Protein AF-A0A238V212-F1 (afdb_monomer)

Sequence (186 aa):
MYLKRALTLNVMALIFALGFLNDRAEAATIAANDWWLQTDSLGGLRQSTVNDQMFYAVSQSNVWNPGDTYVAPTGYRLATTAEGLAAVGGSGLPEFTYYYQGGWSGYLWEGLARYYFRFSDSNVTLKAKHAGNHDSAPLFTTGDVNNFAGMVLIAEAATVPVPAALPLLMLALGGLGFAARRRKAA

Solvent-accessible surface area (backbone atoms only — not comparable to full-atom values): 10949 Å² total; per-residue (Å²): 143,88,88,86,85,86,85,85,84,70,66,74,68,56,61,71,66,67,76,76,72,75,82,70,77,68,63,41,79,43,51,34,84,78,42,54,31,52,86,40,80,49,50,24,49,43,72,40,87,50,31,90,50,35,33,44,34,28,32,68,51,36,63,51,62,73,59,47,46,76,43,53,50,93,63,41,39,64,25,41,55,71,56,53,59,73,45,32,71,50,95,66,92,55,51,48,58,40,38,58,37,49,82,25,64,47,46,32,50,97,90,41,53,32,42,33,25,32,28,75,46,24,72,78,70,23,39,26,46,45,18,80,35,38,44,37,47,78,72,42,80,54,85,72,42,58,31,20,27,26,40,31,30,31,58,51,80,78,80,74,75,76,62,84,56,62,67,51,54,56,51,61,67,64,65,77,79,80,83,82,87,90,88,82,90,135

pLDDT: mean 81.05, std 21.84, range [37.59, 98.69]

InterPro domains:
  IPR013424 PEP-CTERM protein-sorting domain [PF07589] (159-183)
  IPR013424 PEP-CTERM protein-sorting domain [TIGR02595] (160-184)
  IPR022472 VPLPA-CTERM sorting domain [TIGR03370] (160-184)

Mean predicted aligned error: 13.52 Å

Foldseek 3Di:
DDDPDDPPPPPVVVVVVVVPPDPPVAAEEAECVRWFQQPFQNRQWAAFPQDRQKIFTFTPDQFADLSYQYDDPPQKDFAAVVNLQVRADGDDPFDQNAQPHRVAPGQDDPRFGAFWADGRCCSPQQWTRGRRDGSNDDTDRHPDRGRHGYTMIGGHPPPPPPPPCPVVVVVVVVPPPDDDDDDDDD

Organism: NCBI:txid1608407

Structure (mmCIF, N/CA/C/O backbone):
data_AF-A0A238V212-F1
#
_entry.id   AF-A0A238V212-F1
#
loop_
_atom_site.group_PDB
_atom_site.id
_atom_site.type_symbol
_atom_site.label_atom_id
_atom_site.label_alt_id
_atom_site.label_comp_id
_atom_site.label_asym_id
_atom_site.label_entity_id
_atom_site.label_seq_id
_atom_site.pdbx_PDB_ins_code
_atom_site.Cartn_x
_atom_site.Cartn_y
_atom_site.Cartn_z
_atom_site.occupancy
_atom_site.B_iso_or_equiv
_atom_site.auth_seq_id
_atom_site.auth_comp_id
_atom_site.auth_asym_id
_atom_site.auth_atom_id
_atom_site.pdbx_PDB_model_num
ATOM 1 N N . MET A 1 1 ? -72.340 -1.851 7.924 1.00 43.50 1 MET A N 1
ATOM 2 C CA . MET A 1 1 ? -71.316 -2.844 7.534 1.00 43.50 1 MET A CA 1
ATOM 3 C C . MET A 1 1 ? -70.378 -2.195 6.522 1.00 43.50 1 MET A C 1
ATOM 5 O O . MET A 1 1 ? -70.694 -2.271 5.360 1.00 43.50 1 MET A O 1
ATOM 9 N N . TYR A 1 2 ? -69.323 -1.487 6.947 1.00 42.31 2 TYR A N 1
ATOM 10 C CA . TYR A 1 2 ? -68.135 -1.116 6.142 1.00 42.31 2 TYR A CA 1
ATOM 11 C C . TYR A 1 2 ? -67.155 -0.367 7.062 1.00 42.31 2 TYR A C 1
ATOM 13 O O . TYR A 1 2 ? -67.118 0.855 7.102 1.00 42.31 2 TYR A O 1
ATOM 21 N N . LEU A 1 3 ? -66.394 -1.109 7.870 1.00 44.94 3 LEU A N 1
ATOM 22 C CA . LEU A 1 3 ? -65.342 -0.537 8.717 1.00 44.94 3 LEU A CA 1
ATOM 23 C C . LEU A 1 3 ? -64.146 -1.492 8.794 1.00 44.94 3 LEU A C 1
ATOM 25 O O . LEU A 1 3 ? -63.856 -2.013 9.860 1.00 44.94 3 LEU A O 1
ATOM 29 N N . LYS A 1 4 ? -63.489 -1.795 7.664 1.00 44.41 4 LYS A N 1
ATOM 30 C CA . LYS A 1 4 ? -62.240 -2.593 7.646 1.00 44.41 4 LYS A CA 1
ATOM 31 C C . LYS A 1 4 ? -61.336 -2.301 6.435 1.00 44.41 4 LYS A C 1
ATOM 33 O O . LYS A 1 4 ? -60.931 -3.229 5.745 1.00 44.41 4 LYS A O 1
ATOM 38 N N . ARG A 1 5 ? -61.020 -1.036 6.128 1.00 47.34 5 ARG A N 1
ATOM 39 C CA . ARG A 1 5 ? -60.033 -0.717 5.064 1.00 47.34 5 ARG A CA 1
ATOM 40 C C . ARG A 1 5 ? -59.054 0.426 5.370 1.00 47.34 5 ARG A C 1
ATOM 42 O O . ARG A 1 5 ? -58.471 0.975 4.449 1.00 47.34 5 ARG A O 1
ATOM 49 N N . ALA A 1 6 ? -58.822 0.758 6.640 1.00 48.53 6 ALA A N 1
ATOM 50 C CA . ALA A 1 6 ? -57.925 1.863 7.011 1.00 48.53 6 ALA A CA 1
ATOM 51 C C . ALA A 1 6 ? -56.769 1.462 7.952 1.00 48.53 6 ALA A C 1
ATOM 53 O O . ALA A 1 6 ? -56.254 2.311 8.667 1.00 48.53 6 ALA A O 1
ATOM 54 N N . LEU A 1 7 ? -56.359 0.185 7.985 1.00 46.44 7 LEU A N 1
ATOM 55 C CA . LEU A 1 7 ? -55.356 -0.289 8.956 1.00 46.44 7 LEU A CA 1
ATOM 56 C C . LEU A 1 7 ? -54.258 -1.192 8.367 1.00 46.44 7 LEU A C 1
ATOM 58 O O . LEU A 1 7 ? -53.742 -2.069 9.048 1.00 46.44 7 LEU A O 1
ATOM 62 N N . THR A 1 8 ? -53.886 -0.996 7.104 1.00 43.12 8 THR A N 1
ATOM 63 C CA . THR A 1 8 ? -52.779 -1.750 6.476 1.00 43.12 8 THR A CA 1
ATOM 64 C C . THR A 1 8 ? -51.855 -0.878 5.630 1.00 43.12 8 THR A C 1
ATOM 66 O O . THR A 1 8 ? -51.102 -1.392 4.813 1.00 43.12 8 THR A O 1
ATOM 69 N N . LEU A 1 9 ? -51.871 0.443 5.836 1.00 43.78 9 LEU A N 1
ATOM 70 C CA . LEU A 1 9 ? -51.038 1.382 5.076 1.00 43.78 9 LEU A CA 1
ATOM 71 C C . LEU A 1 9 ? -50.168 2.303 5.950 1.00 43.78 9 LEU A C 1
ATOM 73 O O . LEU A 1 9 ? -49.763 3.361 5.492 1.00 43.78 9 LEU A O 1
ATOM 77 N N . ASN A 1 10 ? -49.889 1.926 7.204 1.00 45.78 10 ASN A N 1
ATOM 78 C CA . ASN A 1 10 ? -49.081 2.753 8.119 1.00 45.78 10 ASN A CA 1
ATOM 79 C C . ASN A 1 10 ? -47.958 2.013 8.865 1.00 45.78 10 ASN A C 1
ATOM 81 O O . ASN A 1 10 ? -47.250 2.627 9.652 1.00 45.78 10 ASN A O 1
ATOM 85 N N . VAL A 1 11 ? -47.740 0.718 8.608 1.00 41.28 11 VAL A N 1
ATOM 86 C CA . VAL A 1 11 ? -46.653 -0.039 9.268 1.00 41.28 11 VAL A CA 1
ATOM 87 C C . VAL A 1 11 ? -45.424 -0.206 8.361 1.00 41.28 11 VAL A C 1
ATOM 89 O O . VAL A 1 11 ? -44.307 -0.278 8.859 1.00 41.28 11 VAL A O 1
ATOM 92 N N . MET A 1 12 ? -45.578 -0.160 7.030 1.00 37.59 12 MET A N 1
ATOM 93 C CA . MET A 1 12 ? -44.431 -0.276 6.111 1.00 37.59 12 MET A CA 1
ATOM 94 C C . MET A 1 12 ? -43.596 1.004 5.960 1.00 37.59 12 MET A C 1
ATOM 96 O O . MET A 1 12 ? -42.418 0.910 5.636 1.00 37.59 12 MET A O 1
ATOM 100 N N . ALA A 1 13 ? -44.152 2.187 6.236 1.00 43.75 13 ALA A N 1
ATOM 101 C CA . ALA A 1 13 ? -43.388 3.438 6.170 1.00 43.75 13 ALA A CA 1
ATOM 102 C C . ALA A 1 13 ? -42.519 3.682 7.420 1.00 43.75 13 ALA A C 1
ATOM 104 O O . ALA A 1 13 ? -41.538 4.415 7.349 1.00 43.75 13 ALA A O 1
ATOM 105 N N . LEU A 1 14 ? -42.836 3.043 8.555 1.00 38.00 14 LEU A N 1
ATOM 106 C CA . LEU A 1 14 ? -42.086 3.227 9.802 1.00 38.00 14 LEU A CA 1
ATOM 107 C C . LEU A 1 14 ? -40.837 2.333 9.883 1.00 38.00 14 LEU A C 1
ATOM 109 O O . LEU A 1 14 ? -39.871 2.690 10.548 1.00 38.00 14 LEU A O 1
ATOM 113 N N . ILE A 1 15 ? -40.812 1.209 9.158 1.00 43.34 15 ILE A N 1
ATOM 114 C CA . ILE A 1 15 ? -39.648 0.306 9.119 1.00 43.34 15 ILE A CA 1
ATOM 115 C C . ILE A 1 15 ? -38.544 0.852 8.194 1.00 43.34 15 ILE A C 1
ATOM 117 O O . ILE A 1 15 ? -37.367 0.619 8.448 1.00 43.34 15 ILE A O 1
ATOM 121 N N . PHE A 1 16 ? -38.884 1.669 7.191 1.00 42.00 16 PHE A N 1
ATOM 122 C CA . PHE A 1 16 ? -37.887 2.328 6.333 1.00 42.00 16 PHE A CA 1
ATOM 123 C C . PHE A 1 16 ? -37.240 3.575 6.962 1.00 42.00 16 PHE A C 1
ATOM 125 O O . PHE A 1 16 ? -36.198 4.021 6.492 1.00 42.00 16 PHE A O 1
ATOM 132 N N . ALA A 1 17 ? -37.818 4.124 8.036 1.00 44.81 17 ALA A N 1
ATOM 133 C CA . ALA A 1 17 ? -37.296 5.307 8.725 1.00 44.81 17 ALA A CA 1
ATOM 134 C C . ALA A 1 17 ? -36.399 4.980 9.939 1.00 44.81 17 ALA A C 1
ATOM 136 O O . ALA A 1 17 ? -35.774 5.881 10.490 1.00 44.81 17 ALA A O 1
ATOM 137 N N . LEU A 1 18 ? -36.307 3.708 10.349 1.00 44.06 18 LEU A N 1
ATOM 138 C CA . LEU A 1 18 ? -35.507 3.269 11.505 1.00 44.06 18 LEU A CA 1
ATOM 139 C C . LEU A 1 18 ? -34.138 2.671 11.134 1.00 44.06 18 LEU A C 1
ATOM 141 O O . LEU A 1 18 ? -33.344 2.399 12.027 1.00 44.06 18 LEU A O 1
ATOM 145 N N . GLY A 1 19 ? -33.837 2.502 9.841 1.00 42.50 19 GLY A N 1
ATOM 146 C CA . GLY A 1 19 ? -32.534 2.016 9.359 1.00 42.50 19 GLY A CA 1
ATOM 147 C C . GLY A 1 19 ? -31.505 3.108 9.041 1.00 42.50 19 GLY A C 1
ATOM 148 O O . GLY A 1 19 ? -30.377 2.787 8.697 1.00 42.50 19 GLY A O 1
ATOM 149 N N . PHE A 1 20 ? -31.874 4.390 9.141 1.00 48.84 20 PHE A N 1
ATOM 150 C CA . PHE A 1 20 ? -30.998 5.530 8.817 1.00 48.84 20 PHE A CA 1
ATOM 151 C C . PHE A 1 20 ? -30.491 6.275 10.057 1.00 48.84 20 PHE A C 1
ATOM 153 O O . PHE A 1 20 ? -30.136 7.452 9.989 1.00 48.84 20 PHE A O 1
ATOM 160 N N . LEU A 1 21 ? -30.474 5.607 11.209 1.00 49.38 21 LEU A N 1
ATOM 161 C CA . LEU A 1 21 ? -29.909 6.164 12.428 1.00 49.38 21 LEU A CA 1
ATOM 162 C C . LEU A 1 21 ? -28.502 5.605 12.634 1.00 49.38 21 LEU A C 1
ATOM 164 O O . LEU A 1 21 ? -28.331 4.488 13.101 1.00 49.38 21 LEU A O 1
ATOM 168 N N . ASN A 1 22 ? -27.532 6.468 12.336 1.00 50.66 22 ASN A N 1
ATOM 169 C CA . ASN A 1 22 ? -26.149 6.430 12.803 1.00 50.66 22 ASN A CA 1
ATOM 170 C C . ASN A 1 22 ? -25.265 5.280 12.308 1.00 50.66 22 ASN A C 1
ATOM 172 O O . ASN A 1 22 ? -24.899 4.415 13.089 1.00 50.66 22 ASN A O 1
ATOM 176 N N . ASP A 1 23 ? -24.717 5.431 11.105 1.00 43.62 23 ASP A N 1
ATOM 177 C CA . ASP A 1 23 ? -23.293 5.135 10.926 1.00 43.62 23 ASP A CA 1
ATOM 178 C C . ASP A 1 23 ? -22.544 6.464 10.904 1.00 43.62 23 ASP A C 1
ATOM 180 O O . ASP A 1 23 ? -22.151 7.000 9.868 1.00 43.62 23 ASP A O 1
ATOM 184 N N . ARG A 1 24 ? -22.345 7.044 12.091 1.00 53.50 24 ARG A N 1
ATOM 185 C CA . ARG A 1 24 ? -21.079 7.749 12.267 1.00 53.50 24 ARG A CA 1
ATOM 186 C C . ARG A 1 24 ? -20.066 6.621 12.299 1.00 53.50 24 ARG A C 1
ATOM 188 O O . ARG A 1 24 ? -20.042 5.916 13.297 1.00 53.50 24 ARG A O 1
ATOM 195 N N . ALA A 1 25 ? -19.349 6.404 11.195 1.00 58.94 25 ALA A N 1
ATOM 196 C CA . ALA A 1 25 ? -18.258 5.442 11.144 1.00 58.94 25 ALA A CA 1
ATOM 197 C C . ALA A 1 25 ? -17.332 5.752 12.324 1.00 58.94 25 ALA A C 1
ATOM 199 O O . ALA A 1 25 ? -16.633 6.768 12.331 1.00 58.94 25 ALA A O 1
ATOM 200 N N . GLU A 1 26 ? -17.449 4.959 13.383 1.00 67.56 26 GLU A N 1
ATOM 201 C CA . GLU A 1 26 ? -16.582 5.081 14.535 1.00 67.56 26 GLU A CA 1
ATOM 202 C C . GLU A 1 26 ? -15.218 4.581 14.077 1.00 67.56 26 GLU A C 1
ATOM 204 O O . GLU A 1 26 ? -15.130 3.551 13.411 1.00 67.56 26 GLU A O 1
ATOM 209 N N . ALA A 1 27 ? -14.172 5.353 14.358 1.00 81.19 27 ALA A N 1
ATOM 210 C CA . ALA A 1 27 ? -12.814 4.963 14.022 1.00 81.19 27 ALA A CA 1
ATOM 211 C C . ALA A 1 27 ? -12.500 3.628 14.709 1.00 81.19 27 ALA A C 1
ATOM 213 O O . ALA A 1 27 ? -12.367 3.586 15.935 1.00 81.19 27 ALA A O 1
ATOM 214 N N . ALA A 1 28 ? -12.408 2.546 13.938 1.00 91.75 28 ALA A N 1
ATOM 215 C CA . ALA A 1 28 ? -12.141 1.222 14.473 1.00 91.75 28 ALA A CA 1
ATOM 216 C C . ALA A 1 28 ? -10.662 0.863 14.318 1.00 91.75 28 ALA A C 1
ATOM 218 O O . ALA A 1 28 ? -10.004 1.223 13.341 1.00 91.75 28 ALA A O 1
ATOM 219 N N . THR A 1 29 ? -10.133 0.107 15.278 1.00 95.94 29 THR A N 1
ATOM 220 C CA . THR A 1 29 ? -8.820 -0.529 15.136 1.00 95.94 29 THR A CA 1
ATOM 221 C C . THR A 1 29 ? -9.012 -1.909 14.514 1.00 95.94 29 THR A C 1
ATOM 223 O O . THR A 1 29 ? -9.629 -2.774 15.130 1.00 95.94 29 THR A O 1
ATOM 226 N N . ILE A 1 30 ? -8.473 -2.125 13.313 1.00 97.19 30 ILE A N 1
ATOM 227 C CA . ILE A 1 30 ? -8.626 -3.373 12.554 1.00 97.19 30 ILE A CA 1
ATOM 228 C C . ILE A 1 30 ? -7.371 -4.231 12.718 1.00 97.19 30 ILE A C 1
ATOM 230 O O . ILE A 1 30 ? -6.275 -3.815 12.329 1.00 97.19 30 ILE A O 1
ATOM 234 N N . ALA A 1 31 ? -7.511 -5.427 13.294 1.00 97.50 31 ALA A N 1
ATOM 235 C CA . ALA A 1 31 ? -6.384 -6.328 13.513 1.00 97.50 31 ALA A CA 1
ATOM 236 C C . ALA A 1 31 ? -5.815 -6.857 12.185 1.00 97.50 31 ALA A C 1
ATOM 238 O O . ALA A 1 31 ? -6.524 -6.965 11.187 1.00 97.50 31 ALA A O 1
ATOM 239 N N . ALA A 1 32 ? -4.522 -7.200 12.159 1.00 96.81 32 ALA A N 1
ATOM 240 C CA . ALA A 1 32 ? -3.828 -7.592 10.928 1.00 96.81 32 ALA A CA 1
ATOM 241 C C . ALA A 1 32 ? -4.505 -8.766 10.194 1.00 96.81 32 ALA A C 1
ATOM 243 O O . ALA A 1 32 ? -4.639 -8.741 8.974 1.00 96.81 32 ALA A O 1
ATOM 244 N N . ASN A 1 33 ? -4.978 -9.766 10.939 1.00 96.00 33 ASN A N 1
ATOM 245 C CA . ASN A 1 33 ? -5.695 -10.932 10.418 1.00 96.00 33 ASN A CA 1
ATOM 246 C C . ASN A 1 33 ? -7.082 -10.602 9.836 1.00 96.00 33 ASN A C 1
ATOM 248 O O . ASN A 1 33 ? -7.610 -11.399 9.065 1.00 96.00 33 ASN A O 1
ATOM 252 N N . ASP A 1 34 ? -7.653 -9.449 10.184 1.00 97.25 34 ASP A N 1
ATOM 253 C CA . ASP A 1 34 ? -8.996 -9.046 9.757 1.00 97.25 34 ASP A CA 1
ATOM 254 C C . ASP A 1 34 ? -8.975 -8.202 8.472 1.00 97.25 34 ASP A C 1
ATOM 256 O O . ASP A 1 34 ? -10.009 -8.038 7.829 1.00 97.25 34 ASP A O 1
ATOM 260 N N . TRP A 1 35 ? -7.814 -7.666 8.065 1.00 97.88 35 TRP A N 1
ATOM 261 C CA . TRP A 1 35 ? -7.707 -6.859 6.842 1.00 97.88 35 TRP A CA 1
ATOM 262 C C . TRP A 1 35 ? -6.689 -7.363 5.823 1.00 97.88 35 TRP A C 1
ATOM 264 O O . TRP A 1 35 ? -6.885 -7.099 4.636 1.00 97.88 35 TRP A O 1
ATOM 274 N N . TRP A 1 36 ? -5.614 -8.042 6.236 1.00 98.25 36 TRP A N 1
ATOM 275 C CA . TRP A 1 36 ? -4.547 -8.487 5.335 1.00 98.25 36 TRP A CA 1
ATOM 276 C C . TRP A 1 36 ? -4.932 -9.817 4.679 1.00 98.25 36 TRP A C 1
ATOM 278 O O . TRP A 1 36 ? -5.230 -10.798 5.361 1.00 98.25 36 TRP A O 1
ATOM 288 N N . LEU A 1 37 ? -4.971 -9.839 3.348 1.00 98.06 37 LEU A N 1
ATOM 289 C CA . LEU A 1 37 ? -5.250 -11.016 2.529 1.00 98.06 37 LEU A CA 1
ATOM 290 C C . LEU A 1 37 ? -3.929 -11.635 2.081 1.00 98.06 37 LEU A C 1
ATOM 292 O O . LEU A 1 37 ? -3.091 -10.916 1.555 1.00 98.06 37 LEU A O 1
ATOM 296 N N . GLN A 1 38 ? -3.764 -12.949 2.246 1.00 97.62 38 GLN A N 1
ATOM 297 C CA . GLN A 1 38 ? -2.504 -13.664 1.970 1.00 97.62 38 GLN A CA 1
ATOM 298 C C . GLN A 1 38 ? -2.663 -14.815 0.964 1.00 97.62 38 GLN A C 1
ATOM 300 O O . GLN A 1 38 ? -1.854 -15.736 0.926 1.00 97.62 38 GLN A O 1
ATOM 305 N N . THR A 1 39 ? -3.742 -14.815 0.182 1.00 97.81 39 THR A N 1
ATOM 306 C CA . THR A 1 39 ? -4.121 -15.952 -0.676 1.00 97.81 39 THR A CA 1
ATOM 307 C C . THR A 1 39 ? -3.432 -15.964 -2.036 1.00 97.81 39 THR A C 1
ATOM 309 O O . THR A 1 39 ? -3.540 -16.949 -2.766 1.00 97.81 39 THR A O 1
ATOM 312 N N . ASP A 1 40 ? -2.746 -14.882 -2.396 1.00 97.44 40 ASP A N 1
ATOM 313 C CA . ASP A 1 40 ? -2.078 -14.753 -3.686 1.00 97.44 40 ASP A CA 1
ATOM 314 C C . ASP A 1 40 ? -0.719 -15.468 -3.718 1.00 97.44 40 ASP A C 1
ATOM 316 O O . ASP A 1 40 ? -0.212 -15.942 -2.698 1.00 97.44 40 ASP A O 1
ATOM 320 N N . SER A 1 41 ? -0.110 -15.585 -4.901 1.00 97.81 41 SER A N 1
ATOM 321 C CA . SER A 1 41 ? 1.127 -16.365 -5.050 1.00 97.81 41 SER A CA 1
ATOM 322 C C . SER A 1 41 ? 2.355 -15.732 -4.380 1.00 97.81 41 SER A C 1
ATOM 324 O O . SER A 1 41 ? 3.412 -16.359 -4.341 1.00 97.81 41 SER A O 1
ATOM 326 N N . LEU A 1 42 ? 2.240 -14.492 -3.898 1.00 96.94 42 LEU A N 1
ATOM 327 C CA . LEU A 1 42 ? 3.257 -13.768 -3.136 1.00 96.94 42 LEU A CA 1
ATOM 328 C C . LEU A 1 42 ? 2.916 -13.730 -1.635 1.00 96.94 42 LEU A C 1
ATOM 330 O O . LEU A 1 42 ? 3.577 -13.029 -0.873 1.00 96.94 42 LEU A O 1
ATOM 334 N N . GLY A 1 43 ? 1.881 -14.455 -1.192 1.00 97.62 43 GLY A N 1
ATOM 335 C CA . GLY A 1 43 ? 1.403 -14.408 0.191 1.00 97.62 43 GLY A CA 1
ATOM 336 C C . GLY A 1 43 ? 0.767 -13.065 0.554 1.00 97.62 43 GLY A C 1
ATOM 337 O O . GLY A 1 43 ? 0.771 -12.670 1.718 1.00 97.62 43 GLY A O 1
ATOM 338 N N . GLY A 1 44 ? 0.264 -12.328 -0.440 1.00 97.50 44 GLY A N 1
ATOM 339 C CA . GLY A 1 44 ? -0.361 -11.020 -0.277 1.00 97.50 44 GLY A CA 1
ATOM 340 C C . GLY A 1 44 ? 0.584 -9.934 0.214 1.00 97.50 44 GLY A C 1
ATOM 341 O O . GLY A 1 44 ? 0.136 -8.943 0.795 1.00 97.50 44 GLY A O 1
ATOM 342 N N . LEU A 1 45 ? 1.891 -10.125 0.030 1.00 97.88 45 LEU A N 1
ATOM 343 C CA . LEU A 1 45 ? 2.925 -9.203 0.471 1.00 97.88 45 LEU A CA 1
ATOM 344 C C . LEU A 1 45 ? 4.057 -9.172 -0.548 1.00 97.88 45 LEU A C 1
ATOM 346 O O . LEU A 1 45 ? 4.855 -10.099 -0.653 1.00 97.88 45 LEU A O 1
ATOM 350 N N . ARG A 1 46 ? 4.144 -8.074 -1.295 1.00 96.69 46 ARG A N 1
ATOM 351 C CA . ARG A 1 46 ? 5.192 -7.897 -2.303 1.00 96.69 46 ARG A CA 1
ATOM 352 C C . ARG A 1 46 ? 6.209 -6.861 -1.845 1.00 96.69 46 ARG A C 1
ATOM 354 O O . ARG A 1 46 ? 5.826 -5.750 -1.492 1.00 96.69 46 ARG A O 1
ATOM 361 N N . GLN A 1 47 ? 7.493 -7.204 -1.899 1.00 95.31 47 GLN A N 1
ATOM 362 C CA . GLN A 1 47 ? 8.589 -6.263 -1.667 1.00 95.31 47 GLN A CA 1
ATOM 363 C C . GLN A 1 47 ? 8.755 -5.315 -2.858 1.00 95.31 47 GLN A C 1
ATOM 365 O O . GLN A 1 47 ? 8.704 -5.741 -4.011 1.00 95.31 47 GLN A O 1
ATOM 370 N N . SER A 1 48 ? 8.982 -4.034 -2.585 1.00 93.00 48 SER A N 1
ATOM 371 C CA . SER A 1 48 ? 9.298 -3.045 -3.610 1.00 93.00 48 SER A CA 1
ATOM 372 C C . SER A 1 48 ? 10.670 -3.309 -4.235 1.00 93.00 48 SER A C 1
ATOM 374 O O . SER A 1 48 ? 11.640 -3.585 -3.533 1.00 93.00 48 SER A O 1
ATOM 376 N N . THR A 1 49 ? 10.795 -3.142 -5.553 1.00 91.44 49 THR A N 1
ATOM 377 C CA . THR A 1 49 ? 12.087 -3.293 -6.250 1.00 91.44 49 THR A CA 1
ATOM 378 C C . THR A 1 49 ? 12.974 -2.052 -6.155 1.00 91.44 49 THR A C 1
ATOM 380 O O . THR A 1 49 ? 14.107 -2.079 -6.628 1.00 91.44 49 THR A O 1
ATOM 383 N N . VAL A 1 50 ? 12.467 -0.941 -5.606 1.00 89.75 50 VAL A N 1
ATOM 384 C CA . VAL A 1 50 ? 13.228 0.319 -5.471 1.00 89.75 50 VAL A CA 1
ATOM 385 C C . VAL A 1 50 ? 13.648 0.626 -4.036 1.00 89.75 50 VAL A C 1
ATOM 387 O O . VAL A 1 50 ? 14.541 1.444 -3.834 1.00 89.75 50 VAL A O 1
ATOM 390 N N . ASN A 1 51 ? 13.025 -0.017 -3.048 1.00 90.00 51 ASN A N 1
ATOM 391 C CA . ASN A 1 51 ? 13.351 0.137 -1.637 1.00 90.00 51 ASN A CA 1
ATOM 392 C C . ASN A 1 51 ? 13.141 -1.204 -0.926 1.00 90.00 51 ASN A C 1
ATOM 394 O O . ASN A 1 51 ? 12.016 -1.691 -0.835 1.00 90.00 51 ASN A O 1
ATOM 398 N N . ASP A 1 52 ? 14.224 -1.782 -0.415 1.00 90.75 52 ASP A N 1
ATOM 399 C CA . ASP A 1 52 ? 14.224 -3.116 0.187 1.00 90.75 52 ASP A CA 1
ATOM 400 C C . ASP A 1 52 ? 13.446 -3.200 1.510 1.00 90.75 52 ASP A C 1
ATOM 402 O O . ASP A 1 52 ? 13.037 -4.290 1.907 1.00 90.75 52 ASP A O 1
ATOM 406 N N . GLN A 1 53 ? 13.185 -2.068 2.162 1.00 92.75 53 GLN A N 1
ATOM 407 C CA . GLN A 1 53 ? 12.377 -1.998 3.374 1.00 92.75 53 GLN A CA 1
ATOM 408 C C . GLN A 1 53 ? 10.887 -1.818 3.081 1.00 92.75 53 GLN A C 1
ATOM 410 O O . GLN A 1 53 ? 10.086 -1.968 3.998 1.00 92.75 53 GLN A O 1
ATOM 415 N N . MET A 1 54 ? 10.488 -1.478 1.850 1.00 95.00 54 MET A N 1
ATOM 416 C CA . MET A 1 54 ? 9.099 -1.163 1.513 1.00 95.00 54 MET A CA 1
ATOM 417 C C . MET A 1 54 ? 8.355 -2.368 0.945 1.00 95.00 54 MET A C 1
ATOM 419 O O . MET A 1 54 ? 8.837 -3.038 0.035 1.00 95.00 54 MET A O 1
ATOM 423 N N . PHE A 1 55 ? 7.136 -2.591 1.430 1.00 97.31 55 PHE A N 1
ATOM 424 C CA . PHE A 1 55 ? 6.277 -3.689 1.002 1.00 97.31 55 PHE A CA 1
ATOM 425 C C . PHE A 1 55 ? 4.848 -3.215 0.725 1.00 97.31 55 PHE A C 1
ATOM 427 O O . PHE A 1 55 ? 4.370 -2.235 1.298 1.00 97.31 55 PHE A O 1
ATOM 434 N N . TYR A 1 56 ? 4.151 -3.945 -0.139 1.00 98.12 56 TYR A N 1
ATOM 435 C CA . TYR A 1 56 ? 2.750 -3.734 -0.486 1.00 98.12 56 TYR A CA 1
ATOM 436 C C . TYR A 1 56 ? 1.936 -4.926 0.015 1.00 98.12 56 TYR A C 1
ATOM 438 O O . TYR A 1 56 ? 2.097 -6.040 -0.490 1.00 98.12 56 TYR A O 1
ATOM 446 N N . ALA A 1 57 ? 1.100 -4.694 1.028 1.00 98.50 57 ALA A N 1
ATOM 447 C CA . ALA A 1 57 ? 0.249 -5.709 1.638 1.00 98.50 57 ALA A CA 1
ATOM 448 C C . ALA A 1 57 ? -1.176 -5.609 1.091 1.00 98.50 57 ALA A C 1
ATOM 450 O O . ALA A 1 57 ? -1.768 -4.528 1.104 1.00 98.50 57 ALA A O 1
ATOM 451 N N . VAL A 1 58 ? -1.724 -6.727 0.619 1.00 98.62 58 VAL A N 1
ATOM 452 C CA . VAL A 1 58 ? -3.029 -6.782 -0.0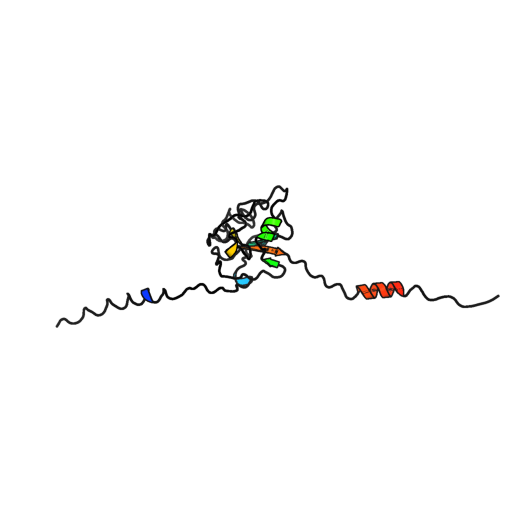53 1.00 98.62 58 VAL A CA 1
ATOM 453 C C . VAL A 1 58 ? -4.169 -6.809 0.963 1.00 98.62 58 VAL A C 1
ATOM 455 O O . VAL A 1 58 ? -4.102 -7.528 1.954 1.00 98.62 58 VAL A O 1
ATOM 458 N N . SER A 1 59 ? -5.244 -6.055 0.729 1.00 98.31 59 SER A N 1
ATOM 459 C CA . SER A 1 59 ? -6.428 -6.099 1.591 1.00 98.31 59 SER A CA 1
ATOM 460 C C . SER A 1 59 ? -7.466 -7.135 1.154 1.00 98.31 59 SER A C 1
ATOM 462 O O . SER A 1 59 ? -7.695 -7.367 -0.040 1.00 98.31 59 SER A O 1
ATOM 464 N N . GLN A 1 60 ? -8.137 -7.714 2.154 1.00 97.88 60 GLN A N 1
ATOM 465 C CA . GLN A 1 60 ? -9.328 -8.551 2.007 1.00 97.88 60 GLN A CA 1
ATOM 466 C C . GLN A 1 60 ? -10.492 -7.771 1.374 1.00 97.88 60 GLN A C 1
ATOM 468 O O . GLN A 1 60 ? -11.194 -8.308 0.521 1.00 97.88 60 GLN A O 1
ATOM 473 N N . SER A 1 61 ? -10.657 -6.494 1.731 1.00 97.00 61 SER A N 1
ATOM 474 C CA . SER A 1 61 ? -11.685 -5.602 1.180 1.00 97.00 61 SER A CA 1
ATOM 475 C C . SER A 1 61 ? -11.118 -4.741 0.051 1.00 97.00 61 SER A C 1
ATOM 477 O O . SER A 1 61 ? -9.946 -4.372 0.074 1.00 97.00 61 SER A O 1
ATOM 479 N N . ASN A 1 62 ? -11.962 -4.356 -0.911 1.00 97.75 62 ASN A N 1
ATOM 480 C CA . ASN A 1 62 ? -11.639 -3.309 -1.885 1.00 97.75 62 ASN A CA 1
ATOM 481 C C . ASN A 1 62 ? -12.254 -1.944 -1.538 1.00 97.75 62 ASN A C 1
ATOM 483 O O . ASN A 1 62 ? -12.225 -1.030 -2.364 1.00 97.75 62 ASN A O 1
ATOM 487 N N . VAL A 1 63 ? -12.782 -1.794 -0.326 1.00 97.56 63 VAL A N 1
ATOM 488 C CA . VAL A 1 63 ? -13.283 -0.530 0.215 1.00 97.56 63 VAL A CA 1
ATOM 489 C C . VAL A 1 63 ? -12.425 -0.135 1.411 1.00 97.56 63 VAL A C 1
ATOM 491 O O . VAL A 1 63 ? -12.272 -0.904 2.360 1.00 97.56 63 VAL A O 1
ATOM 494 N N . TRP A 1 64 ? -11.859 1.064 1.346 1.00 97.31 64 TRP A N 1
ATOM 495 C CA . TRP A 1 64 ? -11.059 1.677 2.396 1.00 97.31 64 TRP A CA 1
ATOM 496 C C . TRP A 1 64 ? -11.930 2.573 3.272 1.00 97.31 64 TRP A C 1
ATOM 498 O O . TRP A 1 64 ? -12.700 3.383 2.758 1.00 97.31 64 TRP A O 1
ATOM 508 N N . ASN A 1 65 ? -11.755 2.484 4.588 1.00 96.12 65 ASN A N 1
ATOM 509 C CA . ASN A 1 65 ? -12.373 3.402 5.534 1.00 96.12 65 ASN A CA 1
ATOM 510 C C . ASN A 1 65 ? -11.306 4.367 6.091 1.00 96.12 65 ASN A C 1
ATOM 512 O O . ASN A 1 65 ? -10.436 3.938 6.849 1.00 96.12 65 ASN A O 1
ATOM 516 N N . PRO A 1 66 ? -11.353 5.670 5.753 1.00 95.31 66 PRO A N 1
ATOM 517 C CA . PRO A 1 66 ? -10.371 6.650 6.226 1.00 95.31 66 PRO A CA 1
ATOM 518 C C . PRO A 1 66 ? -10.396 6.904 7.741 1.00 95.31 66 PRO A C 1
ATOM 520 O O . PRO A 1 66 ? -9.464 7.520 8.265 1.00 95.31 66 PRO A O 1
ATOM 523 N N . GLY A 1 67 ? -11.477 6.504 8.420 1.00 94.50 67 GLY A N 1
ATOM 524 C CA . GLY A 1 67 ? -11.604 6.604 9.872 1.00 94.50 67 GLY A CA 1
ATOM 525 C C . GLY A 1 67 ? -10.890 5.481 10.624 1.00 94.50 67 GLY A C 1
ATOM 526 O O . GLY A 1 67 ? -10.556 5.666 11.790 1.00 94.50 67 GLY A O 1
ATOM 527 N N . ASP A 1 68 ? -10.624 4.348 9.973 1.00 94.75 68 ASP A N 1
ATOM 528 C CA . ASP A 1 68 ? -10.076 3.169 10.641 1.00 94.75 68 ASP A CA 1
ATOM 529 C C . ASP A 1 68 ? -8.554 3.235 10.797 1.00 94.75 68 ASP A C 1
ATOM 531 O O . ASP A 1 68 ? -7.824 3.790 9.973 1.00 94.75 68 ASP A O 1
ATOM 535 N N . THR A 1 69 ? -8.066 2.609 11.866 1.00 95.06 69 THR A N 1
ATOM 536 C CA . THR A 1 69 ? -6.643 2.389 12.125 1.00 95.06 69 THR A CA 1
ATOM 537 C C . THR A 1 69 ? -6.307 0.921 11.897 1.00 95.06 69 THR A C 1
ATOM 539 O O . THR A 1 69 ? -6.769 0.040 12.617 1.00 95.06 69 THR A O 1
ATOM 542 N N . TYR A 1 70 ? -5.465 0.641 10.908 1.00 97.25 70 TYR A N 1
ATOM 543 C CA . TYR A 1 70 ? -5.065 -0.723 10.564 1.00 97.25 70 TYR A CA 1
ATOM 544 C C . TYR A 1 70 ? -3.826 -1.141 11.364 1.00 97.25 70 TYR A C 1
ATOM 546 O O . TYR A 1 70 ? -2.815 -0.439 11.381 1.00 97.25 70 TYR A O 1
ATOM 554 N N . VAL A 1 71 ? -3.875 -2.300 12.018 1.00 97.56 71 VAL A N 1
ATOM 555 C CA . VAL A 1 71 ? -2.713 -2.864 12.716 1.00 97.56 71 VAL A CA 1
ATOM 556 C C . VAL A 1 71 ? -1.795 -3.524 11.694 1.00 97.56 71 VAL A C 1
ATOM 558 O O . VAL A 1 71 ? -2.236 -4.368 10.912 1.00 97.56 71 VAL A O 1
ATOM 561 N N . ALA A 1 72 ? -0.516 -3.149 11.694 1.00 97.25 72 ALA A N 1
ATOM 562 C CA . ALA A 1 72 ? 0.472 -3.764 10.816 1.00 97.25 72 ALA A CA 1
ATOM 563 C C . ALA A 1 72 ? 0.749 -5.229 11.219 1.00 97.25 72 ALA A C 1
ATOM 565 O O . ALA A 1 72 ? 0.714 -5.556 12.409 1.00 97.25 72 ALA A O 1
ATOM 566 N N . PRO A 1 73 ? 1.046 -6.119 10.258 1.00 96.25 73 PRO A N 1
ATOM 567 C CA . PRO A 1 73 ? 1.498 -7.471 10.562 1.00 96.25 73 PRO A CA 1
ATOM 568 C C . PRO A 1 73 ? 2.792 -7.488 11.384 1.00 96.25 73 PRO A C 1
ATOM 570 O O . PRO A 1 73 ? 3.598 -6.562 11.317 1.00 96.25 73 PRO A O 1
ATOM 573 N N . THR A 1 74 ? 3.027 -8.568 12.134 1.00 94.44 74 THR A N 1
ATOM 574 C CA . THR A 1 74 ? 4.245 -8.729 12.946 1.00 94.44 74 THR A CA 1
ATOM 575 C C . THR A 1 74 ? 5.514 -8.578 12.103 1.00 94.44 74 THR A C 1
ATOM 577 O O . THR A 1 74 ? 5.643 -9.213 11.060 1.00 94.44 74 THR A O 1
ATOM 580 N N . GLY A 1 75 ? 6.464 -7.769 12.586 1.00 94.69 75 GLY A N 1
ATOM 581 C CA . GLY A 1 75 ? 7.716 -7.464 11.883 1.00 94.69 75 GLY A CA 1
ATOM 582 C C . GLY A 1 75 ? 7.620 -6.283 10.913 1.00 94.69 75 GLY A C 1
ATOM 583 O O . GLY A 1 75 ? 8.592 -5.984 10.225 1.00 94.69 75 GLY A O 1
ATOM 584 N N . TYR A 1 76 ? 6.472 -5.606 10.866 1.00 97.12 76 TYR A N 1
AT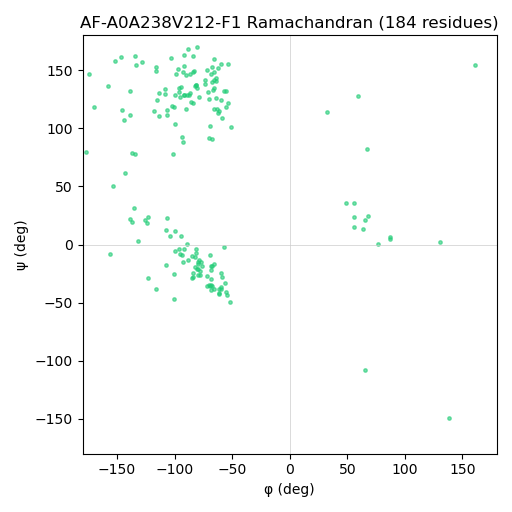OM 585 C CA . TYR A 1 76 ? 6.239 -4.453 10.010 1.00 97.12 76 TYR A CA 1
ATOM 586 C C . TYR A 1 76 ? 5.558 -3.327 10.775 1.00 97.12 76 TYR A C 1
ATOM 588 O O . TYR A 1 76 ? 4.883 -3.529 11.784 1.00 97.12 76 TYR A O 1
ATOM 596 N N . ARG A 1 77 ? 5.650 -2.136 10.197 1.00 97.38 77 ARG A N 1
ATOM 597 C CA . ARG A 1 77 ? 4.823 -0.979 10.537 1.00 97.38 77 ARG A CA 1
ATOM 598 C C . ARG A 1 77 ? 4.191 -0.406 9.277 1.00 97.38 77 ARG A C 1
ATOM 600 O O . ARG A 1 77 ? 4.709 -0.592 8.176 1.00 97.38 77 ARG A O 1
ATOM 607 N N . LEU A 1 78 ? 3.086 0.318 9.428 1.00 97.81 78 LEU A N 1
ATOM 608 C CA . LEU A 1 78 ? 2.503 1.057 8.311 1.00 97.81 78 LEU A CA 1
ATOM 609 C C . LEU A 1 78 ? 3.448 2.190 7.882 1.00 97.81 78 LEU A C 1
ATOM 611 O O . LEU A 1 78 ? 3.939 2.948 8.722 1.00 97.81 78 LEU A O 1
ATOM 615 N N . ALA A 1 79 ? 3.678 2.315 6.578 1.00 98.06 79 ALA A N 1
ATOM 616 C CA . ALA A 1 79 ? 4.452 3.409 6.007 1.00 98.06 79 ALA A CA 1
ATOM 617 C C . ALA A 1 79 ? 3.642 4.712 6.030 1.00 98.06 79 ALA A C 1
ATOM 619 O O . ALA A 1 79 ? 2.445 4.715 5.733 1.00 98.06 79 ALA A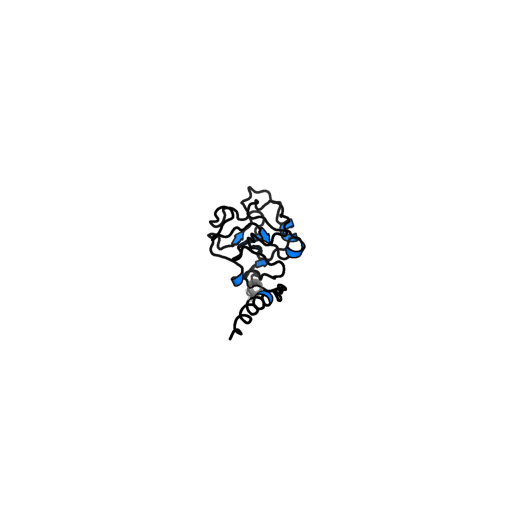 O 1
ATOM 620 N N . THR A 1 80 ? 4.309 5.826 6.312 1.00 98.12 80 THR A N 1
ATOM 621 C CA . THR A 1 80 ? 3.760 7.178 6.126 1.00 98.12 80 THR A CA 1
ATOM 622 C C . THR A 1 80 ? 3.943 7.652 4.684 1.00 98.12 80 THR A C 1
ATOM 624 O O . THR A 1 80 ? 4.798 7.162 3.941 1.00 98.12 80 THR A O 1
ATOM 627 N N . THR A 1 81 ? 3.187 8.672 4.283 1.00 98.31 81 THR A N 1
ATOM 628 C CA . THR A 1 81 ? 3.329 9.316 2.973 1.00 98.31 81 THR A CA 1
ATOM 629 C C . THR A 1 81 ? 4.731 9.895 2.782 1.00 98.31 81 THR A C 1
ATOM 631 O O . THR A 1 81 ? 5.285 9.808 1.686 1.00 98.31 81 THR A O 1
ATOM 634 N N . ALA A 1 82 ? 5.319 10.473 3.834 1.00 97.62 82 ALA A N 1
ATOM 635 C CA . ALA A 1 8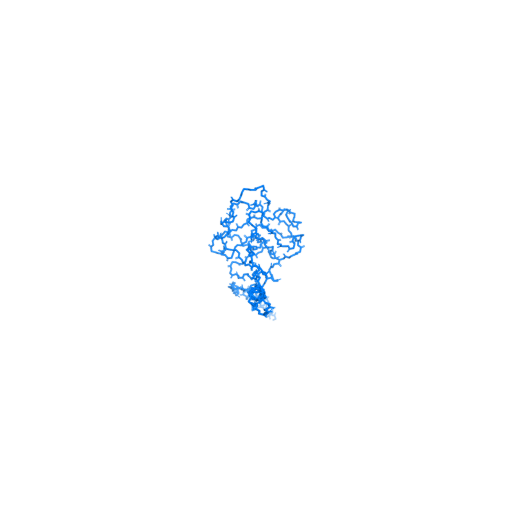2 ? 6.671 11.029 3.788 1.00 97.62 82 ALA A CA 1
ATOM 636 C C . ALA A 1 82 ? 7.719 9.954 3.454 1.00 97.62 82 ALA A C 1
ATOM 638 O O . ALA A 1 82 ? 8.593 10.177 2.618 1.00 97.62 82 ALA A O 1
ATOM 639 N N . GLU A 1 83 ? 7.587 8.765 4.041 1.00 96.19 83 GLU A N 1
ATOM 640 C CA . GLU A 1 83 ? 8.447 7.614 3.737 1.00 96.19 83 GLU A CA 1
ATOM 641 C C . GLU A 1 83 ? 8.198 7.078 2.327 1.00 96.19 83 GLU A C 1
ATOM 643 O O . GLU A 1 83 ? 9.145 6.767 1.609 1.00 96.19 83 GLU A O 1
ATOM 648 N N . GLY A 1 84 ? 6.933 7.055 1.894 1.00 95.31 84 GLY A N 1
ATOM 649 C CA . GLY A 1 84 ? 6.544 6.796 0.509 1.00 95.31 84 GLY A CA 1
ATOM 650 C C . GLY A 1 84 ? 7.274 7.692 -0.491 1.00 95.31 84 GLY A C 1
ATOM 651 O O . GLY A 1 84 ? 7.835 7.206 -1.470 1.00 95.31 84 GLY A O 1
ATOM 652 N N . LEU A 1 85 ? 7.289 9.001 -0.233 1.00 94.75 85 LEU A N 1
ATOM 653 C CA . LEU A 1 85 ? 7.948 9.995 -1.082 1.00 94.75 85 LEU A CA 1
ATOM 654 C C . LEU A 1 85 ? 9.471 9.850 -1.081 1.00 94.75 85 LEU A C 1
ATOM 656 O O . LEU A 1 85 ? 10.090 10.067 -2.116 1.00 94.75 85 LEU A O 1
ATOM 660 N N . ALA A 1 86 ? 10.063 9.475 0.054 1.00 92.56 86 ALA A N 1
ATOM 661 C CA . ALA A 1 86 ? 11.499 9.237 0.159 1.00 92.56 86 ALA A CA 1
ATOM 662 C C . ALA A 1 86 ? 11.945 7.943 -0.547 1.00 92.56 86 ALA A C 1
ATOM 664 O O . ALA A 1 86 ? 13.093 7.845 -0.974 1.00 92.56 86 ALA A O 1
ATOM 665 N N . ALA A 1 87 ? 11.057 6.950 -0.662 1.00 87.06 87 ALA A N 1
ATOM 666 C CA . ALA A 1 87 ? 11.357 5.657 -1.275 1.00 87.06 87 ALA A CA 1
ATOM 667 C C . ALA A 1 87 ? 11.234 5.647 -2.808 1.00 87.06 87 ALA A C 1
ATOM 669 O O . ALA A 1 87 ? 11.892 4.846 -3.472 1.00 87.06 87 ALA A O 1
ATOM 670 N N . VAL A 1 88 ? 10.388 6.505 -3.386 1.00 82.31 88 VAL A N 1
ATOM 671 C CA . VAL A 1 88 ? 10.238 6.611 -4.846 1.00 82.31 88 VAL A CA 1
ATOM 672 C C . VAL A 1 88 ? 11.357 7.479 -5.437 1.00 82.31 88 VAL A C 1
ATOM 674 O O . VAL A 1 88 ? 11.693 8.522 -4.889 1.00 82.31 88 VAL A O 1
ATOM 677 N N . GLY A 1 89 ? 11.943 7.061 -6.566 1.00 64.88 89 GLY A N 1
ATOM 678 C CA . GLY A 1 89 ? 13.034 7.800 -7.232 1.00 64.88 89 GLY A CA 1
ATOM 679 C C . GLY A 1 89 ? 14.273 6.982 -7.617 1.00 64.88 89 GLY A C 1
ATOM 680 O O . GLY A 1 89 ? 15.227 7.547 -8.145 1.00 64.88 89 GLY A O 1
ATOM 681 N N . GLY A 1 90 ? 14.274 5.666 -7.381 1.00 59.94 90 GLY A N 1
ATOM 682 C CA . GLY A 1 90 ? 15.371 4.775 -7.778 1.00 59.94 90 GLY A CA 1
ATOM 683 C C . GLY A 1 90 ? 15.468 4.524 -9.292 1.00 59.94 90 GLY A C 1
ATOM 684 O O . GLY A 1 90 ? 14.463 4.513 -10.007 1.00 59.94 90 GLY A O 1
ATOM 685 N N . SER A 1 91 ? 16.690 4.275 -9.777 1.00 53.66 91 SER A N 1
ATOM 686 C CA . SER A 1 91 ? 16.995 3.897 -11.163 1.00 53.66 91 SER A CA 1
ATOM 687 C C . SER A 1 91 ? 17.042 2.371 -11.320 1.00 53.66 91 SER A C 1
ATOM 689 O O . SER A 1 91 ? 18.083 1.748 -11.121 1.00 53.66 91 SER A O 1
ATOM 691 N N . GLY A 1 92 ? 15.916 1.765 -11.683 1.00 56.50 92 GLY A N 1
ATOM 692 C CA . GLY A 1 92 ? 15.810 0.358 -12.082 1.00 56.50 92 GLY A CA 1
ATOM 693 C C . GLY A 1 92 ? 14.726 0.199 -13.147 1.00 56.50 92 GLY A C 1
ATOM 694 O O . GLY A 1 92 ? 13.902 1.100 -13.291 1.00 56.50 92 GLY A O 1
ATOM 695 N N . LEU A 1 93 ? 14.731 -0.908 -13.903 1.00 60.84 93 LEU A N 1
ATOM 696 C CA . LEU A 1 93 ? 13.611 -1.312 -14.770 1.00 60.84 93 LEU A CA 1
ATOM 697 C C . LEU A 1 93 ? 12.466 -1.743 -13.846 1.00 60.84 93 LEU A C 1
ATOM 699 O O . LEU A 1 93 ? 12.488 -2.877 -13.372 1.00 60.84 93 LEU A O 1
ATOM 703 N N . PRO A 1 94 ? 11.543 -0.853 -13.459 1.00 72.50 94 PRO A N 1
ATOM 704 C CA . PRO A 1 94 ? 10.799 -1.084 -12.241 1.00 72.50 94 PRO A CA 1
ATOM 705 C C . PRO A 1 94 ? 9.647 -2.035 -12.552 1.00 72.50 94 PRO A C 1
ATOM 707 O O . PRO A 1 94 ? 8.967 -1.894 -13.567 1.00 72.50 94 PRO A O 1
ATOM 710 N N . GLU A 1 95 ? 9.415 -3.017 -11.692 1.00 89.31 95 GLU A N 1
ATOM 711 C CA . GLU A 1 95 ? 8.204 -3.828 -11.775 1.00 89.31 95 GLU A CA 1
ATOM 712 C C . GLU A 1 95 ? 6.973 -2.967 -11.480 1.00 89.31 95 GLU A C 1
ATOM 714 O O . GLU A 1 95 ? 7.071 -1.888 -10.885 1.00 89.31 95 GLU A O 1
ATOM 719 N N . PHE A 1 96 ? 5.800 -3.432 -11.908 1.00 94.31 96 PHE A N 1
ATOM 720 C CA . PHE A 1 96 ? 4.556 -2.867 -11.403 1.00 94.31 96 PHE A CA 1
ATOM 721 C C . PHE A 1 96 ? 4.440 -3.138 -9.908 1.00 94.31 96 PHE A C 1
ATOM 723 O O . PHE A 1 96 ? 4.783 -4.221 -9.440 1.00 94.31 96 PHE A O 1
ATOM 730 N N . THR A 1 97 ? 3.883 -2.175 -9.179 1.00 95.06 97 THR A N 1
ATOM 731 C CA . THR A 1 97 ? 3.651 -2.308 -7.741 1.00 95.06 97 THR A CA 1
ATOM 732 C C . THR A 1 97 ? 2.846 -3.548 -7.395 1.00 95.06 97 THR A C 1
ATOM 734 O O . THR A 1 97 ? 3.210 -4.248 -6.454 1.00 95.06 97 THR A O 1
ATOM 737 N N . TYR A 1 98 ? 1.785 -3.835 -8.155 1.00 97.44 98 TYR A N 1
ATOM 738 C CA . TYR A 1 98 ? 1.037 -5.090 -8.004 1.00 97.44 98 TYR A CA 1
ATOM 739 C C . TYR A 1 98 ? 0.256 -5.534 -9.250 1.00 97.44 98 TYR A C 1
ATOM 741 O O . TYR A 1 98 ? -0.278 -6.638 -9.291 1.00 97.44 98 TYR A O 1
ATOM 749 N N . TYR A 1 99 ? 0.173 -4.700 -10.289 1.00 97.19 99 TYR A N 1
ATOM 750 C CA . TYR A 1 99 ? -0.535 -5.049 -11.520 1.00 97.19 99 TYR A CA 1
ATOM 751 C C . TYR A 1 99 ? 0.134 -6.227 -12.241 1.00 97.19 99 TYR A C 1
ATOM 753 O O . TYR A 1 99 ? 1.334 -6.187 -12.520 1.00 97.19 99 TYR A O 1
ATOM 761 N N . TYR A 1 100 ? -0.649 -7.274 -12.528 1.00 96.81 100 TYR A N 1
ATOM 762 C CA . TYR A 1 100 ? -0.160 -8.580 -13.007 1.00 96.81 100 TYR A CA 1
ATOM 763 C C . TYR A 1 100 ? 0.890 -9.257 -12.101 1.00 96.81 100 TYR A C 1
ATOM 765 O O . TYR A 1 100 ? 1.660 -10.095 -12.567 1.00 96.81 100 TYR A O 1
ATOM 773 N N . GLN A 1 101 ? 0.926 -8.922 -10.811 1.00 96.00 101 GLN A N 1
ATOM 774 C CA . GLN A 1 101 ? 1.778 -9.584 -9.818 1.00 96.00 101 GLN A CA 1
ATOM 775 C C . GLN A 1 101 ? 0.945 -10.542 -8.962 1.00 96.00 101 GLN A C 1
ATOM 777 O O . GLN A 1 101 ? -0.277 -10.438 -8.924 1.00 96.00 101 GLN A O 1
ATOM 782 N N . GLY A 1 102 ? 1.577 -11.507 -8.292 1.00 95.12 102 GLY A N 1
ATOM 783 C CA . GLY A 1 102 ? 0.875 -12.373 -7.332 1.00 95.12 102 GLY A CA 1
ATOM 784 C C . GLY A 1 102 ? -0.217 -13.274 -7.916 1.00 95.12 102 GLY A C 1
ATOM 785 O O . GLY A 1 102 ? -1.011 -13.824 -7.167 1.00 95.12 102 GLY A O 1
ATOM 786 N N . GLY A 1 103 ? -0.292 -13.429 -9.242 1.00 95.69 103 GLY A N 1
ATOM 787 C CA . GLY A 1 103 ? -1.393 -14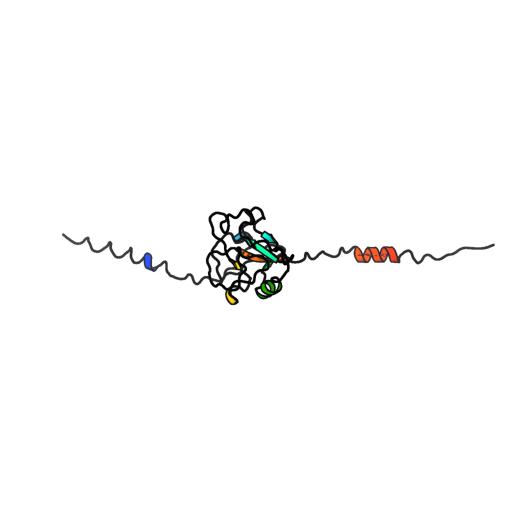.136 -9.908 1.00 95.69 103 GLY A CA 1
ATOM 788 C C . GLY A 1 103 ? -2.605 -13.256 -10.233 1.00 95.69 103 GLY A C 1
ATOM 789 O O . GLY A 1 103 ? -3.619 -13.766 -10.708 1.00 95.69 103 GLY A O 1
ATOM 790 N N . TRP A 1 104 ? -2.514 -11.940 -10.025 1.00 97.81 104 TRP A N 1
ATOM 791 C CA . TRP A 1 104 ? -3.562 -10.998 -10.403 1.00 97.81 104 TRP A CA 1
ATOM 792 C C . TRP A 1 104 ? -3.756 -10.960 -11.922 1.00 97.81 104 TRP A C 1
ATOM 794 O O . TRP A 1 104 ? -2.797 -10.954 -12.697 1.00 97.81 104 TRP A O 1
ATOM 804 N N . SER A 1 105 ? -5.012 -10.858 -12.359 1.00 97.81 105 SER A N 1
ATOM 805 C CA . SER A 1 105 ? -5.354 -10.572 -13.755 1.00 97.81 105 SER A CA 1
ATOM 806 C C . SER A 1 105 ? -5.521 -9.063 -13.915 1.00 97.81 105 SER A C 1
ATOM 808 O O . SER A 1 105 ? -6.590 -8.489 -13.698 1.00 97.81 105 SER A O 1
ATOM 810 N N . GLY A 1 106 ? -4.410 -8.391 -14.198 1.00 97.94 106 GLY A N 1
ATOM 811 C CA . GLY A 1 106 ? -4.323 -6.940 -14.192 1.00 97.94 106 GLY A CA 1
ATOM 812 C C . GLY A 1 106 ? -4.530 -6.400 -12.779 1.00 97.94 106 GLY A C 1
ATOM 813 O O . GLY A 1 106 ? -3.660 -6.560 -11.928 1.00 97.94 106 GLY A O 1
ATOM 814 N N . TYR A 1 107 ? -5.681 -5.768 -12.535 1.00 98.19 107 TYR A N 1
ATOM 815 C CA . TYR A 1 107 ? -6.079 -5.251 -11.217 1.00 98.19 107 TYR A CA 1
ATOM 816 C C . TYR A 1 107 ? -6.983 -6.198 -10.418 1.00 98.19 107 TYR A C 1
ATOM 818 O O . TYR A 1 107 ? -7.401 -5.849 -9.313 1.00 98.19 107 TYR A O 1
ATOM 826 N N . LEU A 1 108 ? -7.373 -7.330 -11.008 1.00 98.31 108 LEU A N 1
ATOM 827 C CA . LEU A 1 108 ? -8.352 -8.237 -10.427 1.00 98.31 108 LEU A CA 1
ATOM 828 C C . LEU A 1 108 ? -7.663 -9.363 -9.663 1.00 98.31 108 LEU A C 1
ATOM 830 O O . LEU A 1 108 ? -6.851 -10.103 -10.222 1.00 98.31 108 LEU A O 1
ATOM 834 N N . TRP A 1 109 ? -8.077 -9.530 -8.410 1.00 97.75 109 TRP A N 1
ATOM 835 C CA . TRP A 1 109 ? -7.756 -10.681 -7.572 1.00 97.75 109 TRP A CA 1
ATOM 836 C C . TRP A 1 109 ? -9.006 -11.094 -6.792 1.00 97.75 109 TRP A C 1
ATOM 838 O O . TRP A 1 109 ? -9.712 -10.232 -6.270 1.00 97.75 109 TRP A O 1
ATOM 848 N N . GLU A 1 110 ? -9.343 -12.385 -6.771 1.00 96.50 110 GLU A N 1
ATOM 849 C CA . GLU A 1 110 ? -10.572 -12.904 -6.132 1.00 96.50 110 GLU A CA 1
ATOM 850 C C . GLU A 1 110 ? -11.860 -12.143 -6.524 1.00 96.50 110 GLU A C 1
ATOM 852 O O . GLU A 1 110 ? -12.757 -11.919 -5.718 1.00 96.50 110 GLU A O 1
ATOM 857 N N . GLY A 1 111 ? -11.948 -11.699 -7.784 1.00 96.56 111 GLY A N 1
ATOM 858 C CA . GLY A 1 111 ? -13.111 -10.969 -8.308 1.00 96.56 111 GLY A CA 1
ATOM 859 C C . GLY A 1 111 ? -13.213 -9.497 -7.885 1.00 96.56 111 GLY A C 1
ATOM 860 O O . GLY A 1 111 ? -14.143 -8.817 -8.313 1.00 96.56 111 GLY A O 1
ATOM 861 N N . LEU A 1 112 ? -12.259 -8.980 -7.105 1.00 97.56 112 LEU A N 1
ATOM 862 C CA . LEU A 1 112 ? -12.235 -7.591 -6.649 1.00 97.56 112 LEU A CA 1
ATOM 863 C C . LEU A 1 112 ? -11.132 -6.789 -7.351 1.00 97.56 112 LEU A C 1
ATOM 865 O O . LEU A 1 112 ? -9.984 -7.230 -7.451 1.00 97.56 112 LEU A O 1
ATOM 869 N N . ALA A 1 113 ? -11.484 -5.588 -7.815 1.00 98.12 113 ALA A N 1
ATOM 870 C CA . ALA A 1 113 ? -10.544 -4.630 -8.390 1.00 98.12 113 ALA A CA 1
ATOM 871 C C . ALA A 1 113 ? -9.795 -3.863 -7.291 1.00 98.12 113 ALA A C 1
ATOM 873 O O . ALA A 1 113 ? -10.405 -3.391 -6.331 1.00 98.12 113 ALA A O 1
ATOM 874 N N . ARG A 1 114 ? -8.473 -3.736 -7.444 1.00 98.25 114 ARG A N 1
ATOM 875 C CA . ARG A 1 114 ? -7.568 -3.172 -6.433 1.00 98.25 114 ARG A CA 1
ATOM 876 C C . ARG A 1 114 ? -6.526 -2.258 -7.068 1.00 98.25 114 ARG A C 1
ATOM 878 O O . ARG A 1 114 ? -5.669 -2.714 -7.823 1.00 98.25 114 ARG A O 1
ATOM 885 N N . TYR A 1 115 ? -6.614 -0.957 -6.799 1.00 98.25 115 TYR A N 1
ATOM 886 C CA . TYR A 1 115 ? -5.792 0.070 -7.452 1.00 98.25 115 TYR A CA 1
ATOM 887 C C . TYR A 1 115 ? -4.864 0.785 -6.472 1.00 98.25 115 TYR A C 1
ATOM 889 O O . TYR A 1 115 ? -3.734 1.100 -6.838 1.00 98.25 115 TYR A O 1
ATOM 897 N N . TYR A 1 116 ? -5.315 1.055 -5.245 1.00 98.62 116 TYR A N 1
ATOM 898 C CA . TYR A 1 116 ? -4.642 2.008 -4.362 1.00 98.62 116 TYR A CA 1
ATOM 899 C C . TYR A 1 116 ? -4.132 1.359 -3.079 1.00 98.62 116 TYR A C 1
ATOM 901 O O . TYR A 1 116 ? -4.923 0.942 -2.233 1.00 98.62 116 TYR A O 1
ATOM 909 N N . PHE A 1 117 ? -2.810 1.337 -2.910 1.00 98.62 117 PHE A N 1
ATOM 910 C CA . PHE A 1 117 ? -2.176 1.044 -1.629 1.00 98.62 117 PHE A CA 1
ATOM 911 C C . PHE A 1 117 ? -2.063 2.330 -0.809 1.00 98.62 117 PHE A C 1
ATOM 913 O O . PHE A 1 117 ? -1.492 3.326 -1.268 1.00 98.62 117 PHE A O 1
ATOM 920 N N . ARG A 1 118 ? -2.636 2.316 0.392 1.00 98.56 118 ARG A N 1
ATOM 921 C CA . ARG A 1 118 ? -2.719 3.459 1.302 1.00 98.56 118 ARG A CA 1
ATOM 922 C C . ARG A 1 118 ? -1.542 3.478 2.277 1.00 98.56 118 ARG A C 1
ATOM 924 O O . ARG A 1 118 ? -1.011 2.443 2.669 1.00 98.56 118 ARG A O 1
ATOM 931 N N . PHE A 1 119 ? -1.148 4.681 2.655 1.00 98.50 119 PHE A N 1
ATOM 932 C CA . PHE A 1 119 ? -0.233 4.981 3.748 1.00 98.50 119 PHE A CA 1
ATOM 933 C C . PHE A 1 119 ? -1.037 5.200 5.034 1.00 98.50 119 PHE A C 1
ATOM 935 O O . PHE A 1 119 ? -2.246 5.442 4.987 1.00 98.50 119 PHE A O 1
ATOM 942 N N . SER A 1 120 ? -0.372 5.147 6.186 1.00 97.88 120 SER A N 1
ATOM 943 C CA . SER A 1 120 ? -1.007 5.367 7.494 1.00 97.88 120 SER A CA 1
ATOM 944 C C . SER A 1 120 ? -1.681 6.736 7.630 1.00 97.88 120 SER A C 1
ATOM 946 O O . SER A 1 120 ? -2.658 6.869 8.357 1.00 97.88 120 SER A O 1
ATOM 948 N N . ASP A 1 121 ? -1.187 7.739 6.908 1.00 97.88 121 ASP A N 1
ATOM 949 C CA . ASP A 1 121 ? -1.654 9.128 6.908 1.00 97.88 121 ASP A CA 1
ATOM 950 C C . ASP A 1 121 ? -2.421 9.506 5.623 1.00 97.88 121 ASP A C 1
ATOM 952 O O . ASP A 1 121 ? -2.696 10.684 5.378 1.00 97.88 121 ASP A O 1
ATOM 956 N N . SER A 1 122 ? -2.806 8.523 4.794 1.00 98.19 122 SER A N 1
ATOM 957 C CA . SER A 1 122 ? -3.544 8.761 3.542 1.00 98.19 122 SER A CA 1
ATOM 958 C C . SER A 1 122 ? -4.889 9.459 3.738 1.00 98.19 122 SER A C 1
ATOM 960 O O . SER A 1 122 ? -5.374 10.088 2.799 1.00 98.19 122 SER A O 1
ATOM 962 N N . ASN A 1 123 ? -5.507 9.357 4.917 1.00 96.88 123 ASN A N 1
ATOM 963 C CA . ASN A 1 123 ? -6.750 10.068 5.240 1.00 96.88 123 ASN A CA 1
ATOM 964 C C . ASN A 1 123 ? -6.557 11.588 5.342 1.00 96.88 123 ASN A C 1
ATOM 966 O O . ASN A 1 123 ? -7.511 12.333 5.132 1.00 96.88 123 ASN A O 1
ATOM 970 N N . VAL A 1 124 ? -5.326 12.044 5.586 1.00 97.44 124 VAL A N 1
ATOM 971 C CA . VAL A 1 124 ? -4.955 13.463 5.618 1.00 97.44 124 VAL A CA 1
ATOM 972 C C . VAL A 1 124 ? -4.272 13.882 4.316 1.00 97.44 124 VAL A C 1
ATO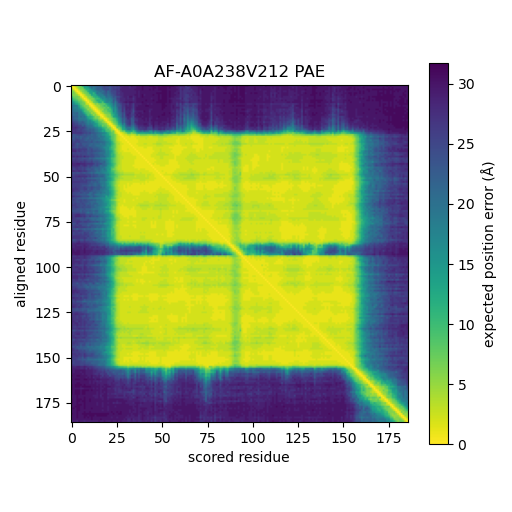M 974 O O . VAL A 1 124 ? -4.620 14.907 3.733 1.00 97.44 124 VAL A O 1
ATOM 977 N N . THR A 1 125 ? -3.300 13.104 3.833 1.00 98.12 125 THR A N 1
ATOM 978 C CA . THR A 1 125 ? -2.470 13.496 2.678 1.00 98.12 125 THR A CA 1
ATOM 979 C C . THR A 1 125 ? -3.131 13.217 1.332 1.00 98.12 125 THR A C 1
ATOM 981 O O . THR A 1 125 ? -2.703 13.760 0.309 1.00 98.12 125 THR A O 1
ATOM 984 N N . LEU A 1 126 ? -4.133 12.329 1.315 1.00 98.00 126 LEU A N 1
ATOM 985 C CA . LEU A 1 126 ? -4.748 11.757 0.116 1.00 98.00 126 LEU A CA 1
ATOM 986 C C . LEU A 1 126 ? -3.745 11.067 -0.821 1.00 98.00 126 LEU A C 1
ATOM 988 O O . LEU A 1 126 ? -4.061 10.809 -1.981 1.00 98.00 126 LEU A O 1
ATOM 992 N N . LYS A 1 127 ? -2.526 10.766 -0.362 1.00 98.31 127 LYS A N 1
ATOM 993 C CA . LYS A 1 127 ? -1.522 10.080 -1.179 1.00 98.31 127 LYS A CA 1
ATOM 994 C C . LYS A 1 127 ? -1.722 8.575 -1.133 1.00 98.31 127 LYS A C 1
ATOM 996 O O . LYS A 1 127 ? -2.166 8.032 -0.128 1.00 98.31 127 LYS A O 1
ATOM 1001 N N . ALA A 1 128 ? -1.392 7.901 -2.226 1.00 98.19 128 ALA A N 1
ATOM 1002 C CA . ALA A 1 128 ? -1.430 6.450 -2.350 1.00 98.19 128 ALA A CA 1
ATOM 1003 C C . ALA A 1 128 ? -0.393 5.976 -3.374 1.00 98.19 128 ALA A C 1
ATOM 1005 O O . ALA A 1 128 ? 0.002 6.729 -4.271 1.00 98.19 128 ALA A O 1
ATOM 1006 N N . LYS A 1 129 ? 0.022 4.713 -3.282 1.00 97.44 129 LYS A N 1
ATOM 1007 C CA . LYS A 1 129 ? 0.761 4.046 -4.357 1.00 97.44 129 LYS A CA 1
ATOM 1008 C C . LYS A 1 129 ? -0.229 3.323 -5.273 1.00 97.44 129 LYS A C 1
ATOM 1010 O O . LYS A 1 129 ? -1.081 2.577 -4.800 1.00 97.44 129 LYS A O 1
ATOM 1015 N N . HIS A 1 130 ? -0.136 3.559 -6.581 1.00 97.69 130 HIS A N 1
ATOM 1016 C CA . HIS A 1 130 ? -1.012 2.921 -7.564 1.00 97.69 130 HIS A CA 1
ATOM 1017 C C . HIS A 1 130 ? -0.444 1.566 -8.008 1.00 97.69 130 HIS A C 1
ATOM 1019 O O . HIS A 1 130 ? 0.699 1.508 -8.456 1.00 97.69 130 HIS A O 1
ATOM 1025 N N . ALA A 1 131 ? -1.246 0.502 -7.954 1.00 97.75 131 ALA A N 1
ATOM 1026 C CA . ALA A 1 131 ? -0.846 -0.869 -8.288 1.00 97.75 131 ALA A CA 1
ATOM 1027 C C . ALA A 1 131 ? -0.347 -1.020 -9.736 1.00 97.75 131 ALA A C 1
ATOM 1029 O O . ALA A 1 131 ? 0.580 -1.783 -10.002 1.00 97.75 131 ALA A O 1
ATOM 1030 N N . GLY A 1 132 ? -0.969 -0.278 -10.658 1.00 96.38 132 GLY A N 1
ATOM 1031 C CA . GLY A 1 132 ? -0.636 -0.238 -12.089 1.00 96.38 132 GLY A CA 1
ATOM 1032 C C . GLY A 1 132 ? 0.532 0.667 -12.450 1.00 96.38 132 GLY A C 1
ATOM 1033 O O . GLY A 1 132 ? 0.920 0.715 -13.612 1.00 96.38 132 GLY A O 1
ATOM 1034 N N . ASN A 1 133 ? 1.089 1.389 -11.478 1.00 93.81 133 ASN A N 1
ATOM 1035 C CA . ASN A 1 133 ? 2.305 2.143 -11.710 1.00 93.81 133 ASN A CA 1
ATOM 1036 C C . ASN A 1 133 ? 3.519 1.292 -11.362 1.00 93.81 133 ASN A C 1
ATOM 1038 O O . ASN A 1 133 ? 3.473 0.408 -10.510 1.00 93.81 133 ASN A O 1
ATOM 1042 N N . HIS A 1 134 ? 4.626 1.612 -12.012 1.00 92.75 134 HIS A N 1
ATOM 1043 C CA . HIS A 1 134 ? 5.922 1.074 -11.653 1.00 92.75 134 HIS A CA 1
ATOM 1044 C C . HIS A 1 134 ? 6.331 1.480 -10.229 1.00 92.75 134 HIS A C 1
ATOM 1046 O O . HIS A 1 134 ? 5.971 2.564 -9.754 1.00 92.75 134 HIS A O 1
ATOM 1052 N N . ASP A 1 135 ? 7.139 0.660 -9.562 1.00 91.44 135 ASP A N 1
ATOM 1053 C CA . ASP A 1 135 ? 7.595 0.899 -8.186 1.00 91.44 135 ASP A CA 1
ATOM 1054 C C . ASP A 1 135 ? 8.309 2.245 -7.999 1.00 91.44 135 ASP A C 1
ATOM 1056 O O . ASP A 1 135 ? 8.099 2.920 -6.990 1.00 91.44 135 ASP A O 1
ATOM 1060 N N . SER A 1 136 ? 9.035 2.724 -9.010 1.00 91.12 136 SER A N 1
ATOM 1061 C CA . SER A 1 136 ? 9.691 4.040 -8.990 1.00 91.12 136 SER A CA 1
ATOM 1062 C C . SER A 1 136 ? 8.749 5.227 -9.219 1.00 91.12 136 SER A C 1
ATOM 1064 O O . SER A 1 136 ? 9.137 6.368 -8.972 1.00 91.12 136 SER A O 1
ATOM 1066 N N . ALA A 1 137 ? 7.529 4.993 -9.710 1.00 91.38 137 ALA A N 1
ATOM 1067 C CA . ALA A 1 137 ? 6.628 6.066 -10.103 1.00 91.38 137 ALA A CA 1
ATOM 1068 C C . ALA A 1 137 ? 6.188 6.922 -8.901 1.00 91.38 137 ALA A C 1
ATOM 1070 O O . ALA A 1 137 ? 5.992 6.374 -7.807 1.00 91.38 137 ALA A O 1
ATOM 1071 N N . PRO A 1 138 ? 5.931 8.227 -9.112 1.00 92.50 138 PRO A N 1
ATOM 1072 C CA . PRO A 1 138 ? 5.423 9.112 -8.074 1.00 92.50 138 PRO A CA 1
ATOM 1073 C C . PRO A 1 138 ? 4.146 8.592 -7.407 1.00 92.50 138 PRO A C 1
ATOM 1075 O O . PRO A 1 138 ? 3.358 7.846 -7.999 1.00 92.50 138 PRO A O 1
ATOM 1078 N N . LEU A 1 139 ? 3.921 9.043 -6.173 1.00 95.44 139 LEU A N 1
ATOM 1079 C CA . LEU A 1 139 ? 2.679 8.769 -5.459 1.00 95.44 139 LEU A CA 1
ATOM 1080 C C . LEU A 1 139 ? 1.497 9.461 -6.144 1.00 95.44 139 LEU A C 1
ATOM 1082 O O . LEU A 1 139 ? 1.589 10.605 -6.595 1.00 95.44 139 LEU A O 1
ATOM 1086 N N . PHE A 1 140 ? 0.364 8.772 -6.167 1.00 94.88 140 PHE A N 1
ATOM 1087 C CA . PHE A 1 140 ? -0.891 9.267 -6.710 1.00 94.88 140 PHE A CA 1
ATOM 1088 C C . PHE A 1 140 ? -1.663 10.047 -5.638 1.00 94.88 140 PHE A C 1
ATOM 1090 O O . PHE A 1 140 ? -1.596 9.699 -4.462 1.00 94.88 140 PHE A O 1
ATOM 1097 N N . THR A 1 141 ? -2.403 11.089 -6.024 1.00 97.50 141 THR A N 1
ATOM 1098 C CA . THR A 1 141 ? -3.311 11.811 -5.113 1.00 97.50 141 THR A CA 1
ATOM 1099 C C . THR A 1 141 ? -4.742 11.367 -5.386 1.00 97.50 141 THR A C 1
ATOM 1101 O O . THR A 1 141 ? -5.232 11.558 -6.495 1.00 97.50 141 THR A O 1
ATOM 1104 N N . THR A 1 142 ? -5.422 10.789 -4.401 1.00 97.44 142 THR A N 1
ATOM 1105 C CA . THR A 1 142 ? -6.813 10.349 -4.528 1.00 97.44 142 THR A CA 1
ATOM 1106 C C . THR A 1 142 ? -7.514 10.231 -3.176 1.00 97.44 142 THR A C 1
ATOM 1108 O O . THR A 1 142 ? -6.973 9.662 -2.224 1.00 97.44 142 THR A O 1
ATOM 1111 N N . GLY A 1 143 ? -8.756 10.712 -3.121 1.00 94.44 143 GLY A N 1
ATOM 1112 C CA . GLY A 1 143 ? -9.695 10.463 -2.024 1.00 94.44 143 GLY A CA 1
ATOM 1113 C C . GLY A 1 143 ? -10.645 9.286 -2.274 1.00 94.44 143 GLY A C 1
ATOM 1114 O O . GLY A 1 143 ? -11.573 9.108 -1.497 1.00 94.44 143 GLY A O 1
ATOM 1115 N N . ASP A 1 144 ? -10.456 8.509 -3.350 1.00 95.81 144 ASP A N 1
ATOM 1116 C CA . ASP A 1 144 ? -11.351 7.394 -3.691 1.00 95.81 144 ASP A CA 1
ATOM 1117 C C . ASP A 1 144 ? -11.280 6.278 -2.644 1.00 95.81 144 ASP A C 1
ATOM 1119 O O . ASP A 1 144 ? -10.244 5.647 -2.444 1.00 95.81 144 ASP A O 1
ATOM 1123 N N . VAL A 1 145 ? -12.388 6.028 -1.963 1.00 96.81 145 VAL A N 1
ATOM 1124 C CA . VAL A 1 145 ? -12.486 4.963 -0.961 1.00 96.81 145 VAL A CA 1
ATOM 1125 C C . VAL A 1 145 ? -12.666 3.581 -1.588 1.00 96.81 145 VAL A C 1
ATOM 1127 O O . VAL A 1 145 ? -12.483 2.579 -0.908 1.00 96.81 145 VAL A O 1
ATOM 1130 N N . ASN A 1 146 ? -12.983 3.501 -2.879 1.00 97.62 146 ASN A N 1
ATOM 1131 C CA . ASN A 1 146 ? -13.107 2.242 -3.604 1.00 97.62 146 ASN A CA 1
ATOM 1132 C C . ASN A 1 146 ? -11.760 1.803 -4.191 1.00 97.62 146 ASN A C 1
ATOM 1134 O O . ASN A 1 146 ? -10.789 2.559 -4.255 1.00 97.62 146 ASN A O 1
ATOM 1138 N N . ASN A 1 147 ? -11.718 0.557 -4.665 1.00 97.62 147 ASN A N 1
ATOM 1139 C CA . ASN A 1 147 ? -10.531 -0.068 -5.250 1.00 97.62 147 ASN A CA 1
ATOM 1140 C C . ASN A 1 147 ? -9.316 -0.036 -4.306 1.00 97.62 147 ASN A C 1
ATOM 1142 O O . ASN A 1 14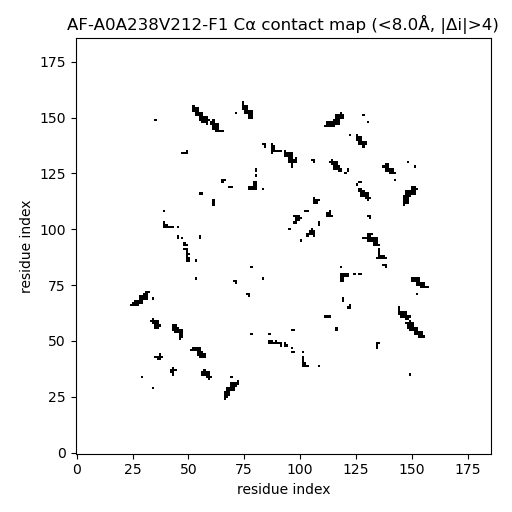7 ? -8.168 0.112 -4.740 1.00 97.62 147 ASN A O 1
ATOM 1146 N N . PHE A 1 148 ? -9.566 -0.173 -3.006 1.00 98.50 148 PHE A N 1
ATOM 1147 C CA . PHE A 1 148 ? -8.538 -0.320 -1.987 1.00 98.50 148 PHE A CA 1
ATOM 1148 C C . PHE A 1 148 ? -7.726 -1.585 -2.257 1.00 98.50 148 PHE A C 1
ATOM 1150 O O . PHE A 1 148 ? -8.253 -2.692 -2.230 1.00 98.50 148 PHE A O 1
ATOM 1157 N N . ALA A 1 149 ? -6.443 -1.421 -2.566 1.00 98.50 149 ALA A N 1
ATOM 1158 C CA . ALA A 1 149 ? -5.551 -2.550 -2.783 1.00 98.50 149 ALA A CA 1
ATOM 1159 C C . ALA A 1 149 ? -4.963 -3.072 -1.474 1.00 98.50 149 ALA A C 1
ATOM 1161 O O . ALA A 1 149 ? -4.688 -4.263 -1.377 1.00 98.50 149 ALA A O 1
ATOM 1162 N N . GLY A 1 150 ? -4.812 -2.197 -0.480 1.00 98.50 150 GLY A N 1
ATOM 1163 C CA . GLY A 1 150 ? -4.295 -2.510 0.844 1.00 98.50 150 GLY A CA 1
ATOM 1164 C C . GLY A 1 150 ? -3.345 -1.438 1.352 1.00 98.50 150 GLY A C 1
ATOM 1165 O O . GLY A 1 150 ? -3.509 -0.264 1.022 1.00 98.50 150 GLY A O 1
ATOM 1166 N N . MET A 1 151 ? -2.361 -1.816 2.160 1.00 98.69 151 MET A N 1
ATOM 1167 C CA . MET A 1 151 ? -1.505 -0.865 2.873 1.00 98.69 151 MET A CA 1
ATOM 1168 C C . MET A 1 151 ? -0.049 -0.967 2.424 1.00 98.69 151 MET A C 1
ATOM 1170 O O . MET A 1 151 ? 0.436 -2.042 2.066 1.00 98.69 151 MET A O 1
ATOM 1174 N N . VAL A 1 152 ? 0.664 0.156 2.473 1.00 98.50 152 VAL A N 1
ATOM 1175 C CA . VAL A 1 152 ? 2.120 0.189 2.315 1.00 98.50 152 VAL A CA 1
ATOM 1176 C C . VAL A 1 152 ? 2.764 -0.040 3.680 1.00 98.50 152 VAL A C 1
ATOM 1178 O O . VAL A 1 152 ? 2.405 0.615 4.661 1.00 98.50 152 VAL A O 1
ATOM 1181 N N . LEU A 1 153 ? 3.714 -0.967 3.742 1.00 98.25 153 LEU A N 1
ATOM 1182 C CA . LEU A 1 153 ? 4.425 -1.355 4.956 1.00 98.25 153 LEU A CA 1
ATOM 1183 C C . LEU A 1 153 ? 5.913 -1.023 4.850 1.00 98.25 153 LEU A C 1
ATOM 1185 O O . LEU A 1 153 ? 6.481 -1.031 3.757 1.00 98.25 153 LEU A O 1
ATOM 1189 N N . ILE A 1 154 ? 6.538 -0.786 6.001 1.00 97.12 154 ILE A N 1
ATOM 1190 C CA . ILE A 1 154 ? 7.990 -0.790 6.173 1.00 97.12 154 ILE A CA 1
ATOM 1191 C C . ILE A 1 154 ? 8.366 -1.967 7.075 1.00 97.12 154 ILE A C 1
ATOM 1193 O O . ILE A 1 154 ? 7.764 -2.134 8.139 1.00 97.12 154 ILE A O 1
ATOM 1197 N N . ALA A 1 155 ? 9.338 -2.776 6.656 1.00 95.31 155 ALA A N 1
ATOM 1198 C CA . ALA A 1 155 ? 9.903 -3.833 7.489 1.00 95.31 155 ALA A CA 1
ATOM 1199 C C . ALA A 1 155 ? 10.644 -3.230 8.691 1.00 95.31 155 ALA A C 1
ATOM 1201 O O . ALA A 1 155 ? 11.410 -2.274 8.557 1.00 95.31 155 ALA A O 1
ATOM 1202 N N . GLU A 1 156 ? 10.422 -3.790 9.876 1.00 88.81 156 GLU A N 1
ATOM 1203 C CA . GLU A 1 156 ? 11.208 -3.452 11.056 1.00 88.81 156 GLU A CA 1
ATOM 1204 C C . GLU A 1 156 ? 12.393 -4.413 11.162 1.00 88.81 156 GLU A C 1
ATOM 1206 O O . GLU A 1 156 ? 12.237 -5.635 11.106 1.00 88.81 156 GLU A O 1
ATOM 1211 N N . ALA A 1 157 ? 13.602 -3.867 11.308 1.00 66.75 157 ALA A N 1
ATOM 1212 C CA . ALA A 1 157 ? 14.786 -4.685 11.522 1.00 66.75 157 ALA A CA 1
ATOM 1213 C C . ALA A 1 157 ? 14.604 -5.511 12.803 1.00 66.75 157 ALA A C 1
ATOM 1215 O O . ALA A 1 157 ? 14.370 -4.955 13.879 1.00 66.75 157 ALA A O 1
ATOM 1216 N N . ALA A 1 158 ? 14.738 -6.835 12.695 1.00 55.19 158 ALA A N 1
ATOM 1217 C CA . ALA A 1 158 ? 14.732 -7.713 13.854 1.00 55.19 158 ALA A CA 1
ATOM 1218 C C . ALA A 1 158 ? 15.791 -7.224 14.853 1.00 55.19 158 ALA A C 1
ATOM 1220 O O . ALA A 1 158 ? 16.977 -7.132 14.526 1.00 55.19 158 ALA A O 1
ATOM 1221 N N . THR A 1 159 ? 15.373 -6.907 16.077 1.00 46.56 159 THR A N 1
ATOM 1222 C CA . THR A 1 159 ? 16.296 -6.644 17.177 1.00 46.56 159 THR A CA 1
ATOM 1223 C C . THR A 1 159 ? 16.997 -7.956 17.504 1.00 46.56 159 THR A C 1
ATOM 1225 O O . THR A 1 159 ? 16.504 -8.764 18.283 1.00 46.56 159 THR A O 1
ATOM 1228 N N . VAL A 1 160 ? 18.140 -8.222 16.866 1.00 49.53 160 VAL A N 1
ATOM 1229 C CA . VAL A 1 160 ? 18.969 -9.374 17.226 1.00 49.53 160 VAL A CA 1
ATOM 1230 C C . VAL A 1 160 ? 19.407 -9.149 18.676 1.00 49.53 160 VAL A C 1
ATOM 1232 O O . VAL A 1 160 ? 20.153 -8.198 18.931 1.00 49.53 160 VAL A O 1
ATOM 1235 N N . PRO A 1 161 ? 18.961 -9.968 19.649 1.00 54.06 161 PRO A N 1
ATOM 1236 C CA . PRO A 1 161 ? 19.472 -9.863 21.001 1.00 54.06 161 PRO A CA 1
ATOM 1237 C C . PRO A 1 161 ? 20.953 -10.204 20.911 1.00 54.06 161 PRO A C 1
ATOM 1239 O O . PRO A 1 161 ? 21.308 -11.313 20.506 1.00 54.06 161 PRO A O 1
ATOM 1242 N N . VAL A 1 162 ? 21.826 -9.251 21.239 1.00 59.22 162 VAL A N 1
ATOM 1243 C CA . VAL A 1 162 ? 23.257 -9.533 21.345 1.00 59.22 162 VAL A CA 1
ATOM 1244 C C . VAL A 1 162 ? 23.390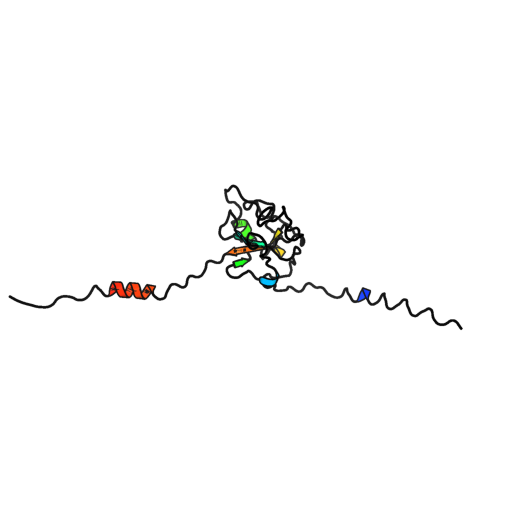 -10.687 22.341 1.00 59.22 162 VAL A C 1
ATOM 1246 O O . VAL A 1 162 ? 22.959 -10.530 23.488 1.00 59.22 162 VAL A O 1
ATOM 1249 N N . PRO A 1 163 ? 23.923 -11.859 21.946 1.00 57.28 163 PRO A N 1
ATOM 1250 C CA . PRO A 1 163 ? 24.062 -12.962 22.875 1.00 57.28 163 PRO A CA 1
ATOM 1251 C C . PRO A 1 163 ? 24.893 -12.484 24.063 1.00 57.28 163 PRO A C 1
ATOM 1253 O O . PRO A 1 163 ? 25.982 -11.933 23.879 1.00 57.28 163 PRO A O 1
ATOM 1256 N N . ALA A 1 164 ? 24.430 -12.752 25.285 1.00 60.84 164 ALA A N 1
ATOM 1257 C CA . ALA A 1 164 ? 25.170 -12.466 26.518 1.00 60.84 164 ALA A CA 1
ATOM 1258 C C . ALA A 1 164 ? 26.568 -13.138 26.575 1.00 60.84 164 ALA A C 1
ATOM 1260 O O . ALA A 1 164 ? 27.323 -12.935 27.522 1.00 60.84 164 ALA A O 1
ATOM 1261 N N . ALA A 1 165 ? 26.938 -13.921 25.556 1.00 55.81 165 ALA A N 1
ATOM 1262 C CA . ALA A 1 165 ? 28.238 -14.551 25.375 1.00 55.81 165 ALA A CA 1
ATOM 1263 C C . ALA A 1 165 ? 29.341 -13.619 24.822 1.00 55.81 165 ALA A C 1
ATOM 1265 O O . ALA A 1 165 ? 30.519 -13.946 24.959 1.00 55.81 165 ALA A O 1
ATOM 1266 N N . LEU A 1 166 ? 29.013 -12.460 24.236 1.00 54.78 166 LEU A N 1
ATOM 1267 C CA . LEU A 1 166 ? 30.025 -11.516 23.728 1.00 54.78 166 LEU A CA 1
ATOM 1268 C C . LEU A 1 166 ? 30.973 -10.954 24.815 1.00 54.78 166 LEU A C 1
ATOM 1270 O O . LEU A 1 166 ? 32.183 -10.942 24.579 1.00 54.78 166 LEU A O 1
ATOM 1274 N N . PRO A 1 167 ? 30.507 -10.571 26.023 1.00 56.41 167 PRO A N 1
ATOM 1275 C CA . PRO A 1 167 ? 31.421 -10.208 27.108 1.00 56.41 167 PRO A CA 1
ATOM 1276 C C . PRO A 1 167 ? 32.233 -11.399 27.655 1.00 56.41 167 PRO A C 1
ATOM 1278 O O . PRO A 1 167 ? 33.373 -11.216 28.079 1.00 56.41 167 PRO A O 1
ATOM 1281 N N . LEU A 1 168 ? 31.696 -12.625 27.607 1.00 55.00 168 LEU A N 1
ATOM 1282 C CA . LEU A 1 168 ? 32.387 -13.839 28.073 1.00 55.00 168 LEU A CA 1
ATOM 1283 C C . LEU A 1 168 ? 33.538 -14.264 27.146 1.00 55.00 168 LEU A C 1
ATOM 1285 O O . LEU A 1 168 ? 34.580 -14.696 27.635 1.00 55.00 168 LEU A O 1
ATOM 1289 N N . LEU A 1 169 ? 33.393 -14.087 25.828 1.00 52.66 169 LEU A N 1
ATOM 1290 C CA . LEU A 1 169 ? 34.464 -14.361 24.862 1.00 52.66 169 LEU A CA 1
ATOM 1291 C C . LEU A 1 169 ? 35.658 -13.403 25.047 1.00 52.66 169 LEU A C 1
ATOM 1293 O O . LEU A 1 169 ? 36.811 -13.828 24.980 1.00 52.66 169 LEU A O 1
ATOM 1297 N N . MET A 1 170 ? 35.390 -12.129 25.354 1.00 57.03 170 MET A N 1
ATOM 1298 C CA . MET A 1 170 ? 36.432 -11.134 25.649 1.00 57.03 170 MET A CA 1
ATOM 1299 C C . MET A 1 170 ? 37.156 -11.412 26.979 1.00 57.03 170 MET A C 1
ATOM 1301 O O . MET A 1 170 ? 38.368 -11.223 27.074 1.00 57.03 170 MET A O 1
ATOM 1305 N N . LEU A 1 171 ? 36.447 -11.927 27.990 1.00 56.53 171 LEU A N 1
ATOM 1306 C CA . LEU A 1 171 ? 37.041 -12.380 29.257 1.00 56.53 171 LEU A CA 1
ATOM 1307 C C . LEU A 1 171 ? 37.897 -13.650 29.091 1.00 56.53 171 LEU A C 1
ATOM 1309 O O . LEU A 1 171 ? 38.946 -13.762 29.725 1.00 56.53 171 LEU A O 1
ATOM 1313 N N . ALA A 1 172 ? 37.502 -14.576 28.212 1.00 54.88 172 ALA A N 1
ATOM 1314 C CA . ALA A 1 172 ? 38.258 -15.802 27.943 1.00 54.88 172 ALA A CA 1
ATOM 1315 C C . ALA A 1 172 ? 39.581 -15.544 27.195 1.00 54.88 172 ALA A C 1
ATOM 1317 O O . ALA A 1 172 ? 40.583 -16.202 27.472 1.00 54.88 172 ALA A O 1
ATOM 1318 N N . LEU A 1 173 ? 39.618 -14.556 26.294 1.00 56.50 173 LEU A N 1
ATOM 1319 C CA . LEU A 1 173 ? 40.842 -14.157 25.584 1.00 56.50 173 LEU A CA 1
ATOM 1320 C C . LEU A 1 173 ? 41.768 -13.258 26.427 1.00 56.50 173 LEU A C 1
ATOM 1322 O O . LEU A 1 173 ? 42.982 -13.290 26.236 1.00 56.50 173 LEU A O 1
ATOM 1326 N N . GLY A 1 174 ? 41.232 -12.513 27.401 1.00 55.50 174 GLY A N 1
ATOM 1327 C CA . GLY A 1 174 ? 42.029 -11.710 28.341 1.00 55.50 174 GLY A CA 1
ATOM 1328 C C . GLY A 1 174 ? 42.723 -12.513 29.456 1.00 55.50 174 GLY A C 1
ATOM 1329 O O . GLY A 1 174 ? 43.675 -12.024 30.061 1.00 55.50 174 GLY A O 1
ATOM 1330 N N . GLY A 1 175 ? 42.284 -13.750 29.725 1.00 51.28 175 GLY A N 1
ATOM 1331 C CA . GLY A 1 175 ? 42.784 -14.583 30.830 1.00 51.28 175 GLY A CA 1
ATOM 1332 C C . GLY A 1 175 ? 44.087 -15.355 30.569 1.00 51.28 175 GLY A C 1
ATOM 1333 O O . GLY A 1 175 ? 44.668 -15.892 31.508 1.00 51.28 175 GLY A O 1
ATOM 1334 N N . LEU A 1 176 ? 44.581 -15.410 29.327 1.00 53.84 176 LEU A N 1
ATOM 1335 C CA . LEU A 1 176 ? 45.773 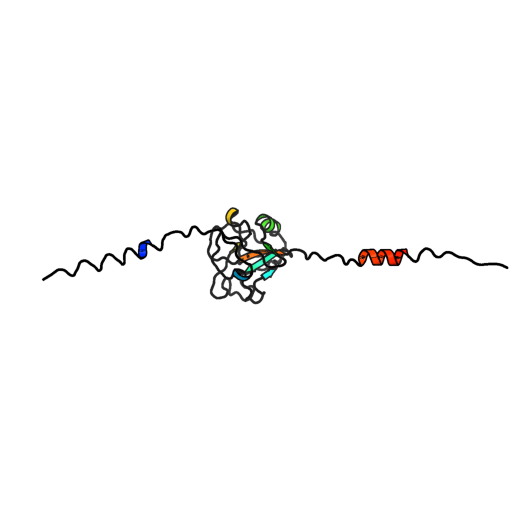-16.198 28.955 1.00 53.84 176 LEU A CA 1
ATOM 1336 C C . LEU A 1 176 ? 47.114 -15.443 29.085 1.00 53.84 176 LEU A C 1
ATOM 1338 O O . LEU A 1 176 ? 48.167 -16.015 28.810 1.00 53.84 176 LEU A O 1
ATOM 1342 N N . GLY A 1 177 ? 47.104 -14.179 29.524 1.00 51.66 177 GLY A N 1
ATOM 1343 C CA . GLY A 1 177 ? 48.290 -13.308 29.532 1.00 51.66 177 GLY A CA 1
ATOM 1344 C C . GLY A 1 177 ? 49.123 -13.248 30.822 1.00 51.66 177 GLY A C 1
ATOM 1345 O O . GLY A 1 177 ? 50.204 -12.667 30.799 1.00 51.66 177 GLY A O 1
ATOM 1346 N N . PHE A 1 178 ? 48.683 -13.822 31.947 1.00 53.12 178 PHE A N 1
ATOM 1347 C CA . PHE A 1 178 ? 49.378 -13.660 33.236 1.00 53.12 178 PHE A CA 1
ATOM 1348 C C . PHE A 1 178 ? 49.549 -14.981 34.002 1.00 53.12 178 PHE A C 1
ATOM 1350 O O . PHE A 1 178 ? 48.886 -15.242 34.999 1.00 53.12 178 PHE A O 1
ATOM 1357 N N . ALA A 1 179 ? 50.520 -15.795 33.585 1.00 49.75 179 ALA A N 1
ATOM 1358 C CA . ALA A 1 179 ? 51.152 -16.787 34.459 1.00 49.75 179 ALA A CA 1
ATOM 1359 C C . ALA A 1 179 ? 52.670 -16.780 34.226 1.00 49.75 179 ALA A C 1
ATOM 1361 O O . ALA A 1 179 ? 53.244 -17.598 33.509 1.00 49.75 179 ALA A O 1
ATOM 1362 N N . ALA A 1 180 ? 53.326 -15.784 34.820 1.00 51.22 180 ALA A N 1
ATOM 1363 C CA . ALA A 1 180 ? 54.771 -15.640 34.827 1.00 51.22 180 ALA A CA 1
ATOM 1364 C C . ALA A 1 180 ? 55.458 -16.708 35.708 1.00 51.22 180 ALA A C 1
ATOM 1366 O O . ALA A 1 180 ? 55.192 -16.832 36.899 1.00 51.22 180 ALA A O 1
ATOM 1367 N N . ARG A 1 181 ? 56.400 -17.432 35.093 1.00 54.34 181 ARG A N 1
ATOM 1368 C CA . ARG A 1 181 ? 57.777 -17.733 35.545 1.00 54.34 181 ARG A CA 1
ATOM 1369 C C . ARG A 1 181 ? 58.052 -17.880 37.061 1.00 54.34 181 ARG A C 1
ATOM 1371 O O . ARG A 1 181 ? 58.181 -16.884 37.769 1.00 54.34 181 ARG A O 1
ATOM 1378 N N . ARG A 1 182 ? 58.412 -19.100 37.504 1.00 50.75 182 ARG A N 1
ATOM 1379 C CA . ARG A 1 182 ? 59.458 -19.355 38.536 1.00 50.75 182 ARG A CA 1
ATOM 1380 C C . ARG A 1 182 ? 59.809 -20.851 38.636 1.00 50.75 182 ARG A C 1
ATOM 1382 O O . ARG A 1 182 ? 58.936 -21.644 38.962 1.00 50.75 182 ARG A O 1
ATOM 1389 N N . ARG A 1 183 ? 61.058 -21.266 38.363 1.00 44.00 183 ARG A N 1
ATOM 1390 C CA . ARG A 1 183 ? 62.129 -21.745 39.298 1.00 44.00 183 ARG A CA 1
ATOM 1391 C C . ARG A 1 183 ? 63.152 -22.539 38.438 1.00 44.00 183 ARG A C 1
ATOM 1393 O O . ARG A 1 183 ? 62.709 -23.100 37.449 1.00 44.00 183 ARG A O 1
ATOM 1400 N N . LYS A 1 184 ? 64.451 -22.739 38.711 1.00 42.22 184 LYS A N 1
ATOM 1401 C CA . LYS A 1 184 ? 65.517 -22.156 39.560 1.00 42.22 184 LYS A CA 1
ATOM 1402 C C . LYS A 1 184 ? 66.836 -22.900 39.177 1.00 42.22 184 LYS A C 1
ATOM 1404 O O . LYS A 1 184 ? 66.752 -24.093 38.932 1.00 42.22 184 LYS A O 1
ATOM 1409 N N . ALA A 1 185 ? 67.978 -22.199 39.224 1.00 40.62 185 ALA A N 1
ATOM 1410 C CA . ALA A 1 185 ? 69.375 -22.633 39.477 1.00 40.62 185 ALA A CA 1
ATOM 1411 C C . ALA A 1 185 ? 70.109 -23.682 38.597 1.00 40.62 185 ALA A C 1
ATOM 1413 O O . ALA A 1 185 ? 69.696 -24.833 38.507 1.00 40.62 185 ALA A O 1
ATOM 1414 N N . ALA A 1 186 ? 71.306 -23.285 38.138 1.00 44.50 186 ALA A N 1
ATOM 1415 C CA . ALA A 1 186 ? 72.592 -23.930 38.434 1.00 44.50 186 ALA A CA 1
ATOM 1416 C C . ALA A 1 186 ? 73.652 -22.825 38.590 1.00 44.50 186 ALA A C 1
ATOM 1418 O O . ALA A 1 186 ? 73.546 -21.835 37.829 1.00 44.50 186 ALA A O 1
#

Nearest PDB structures (foldseek):
  7unf-assembly1_U  TM=1.367E-01  e=5.093E+00  Homo sapiens

Radius of gyration: 29.28 Å; Cα contacts (8 Å, |Δi|>4): 323; chains: 1; bounding box: 144×37×54 Å

Secondary structure (DSSP, 8-state):
----SSSSSSSHHHHSSSS-S------PEEPHHHHB---STTTTEEE-SS-TTEEEEEBS-SB--TT-EEPPPTTEEEPPHHHHHHH----S-PPBSSTT-TT-BTTEETTEE--EEEPTTHHHH-EEEETTSBTTSPPEE----BSEEEEEEEEPPP--PPPTTHHHHHHHHHTTS---------